Protein AF-A0A0Q8PVQ0-F1 (afdb_monomer_lite)

Radius of gyration: 21.65 Å; chains: 1; bounding box: 50×35×58 Å

Foldseek 3Di:
DQQFQVLLLLLVLQLVVDCPQDPPNPVSVVLSCCVNPVPDPDDAQQVSLVSVLVVLCVGPVRVVLRDPDQDRDPVSSVVSSVSSSVVSCVVPVQKDKQQDFRQAFAKKDWDVDPPDIDTDHGGDGHHDPPSHITMIGPPPNPPLQQLLNLVLVLLLVQVACVRCPCPPPPDQLLVLLVVSLVVSVVRDDVPSLLVNLVVLQVLLVDLPDPSVVSSCVSRVHPQSVDPRSSPSSSSSSNSSSVSSVVVPD

Secondary structure (DSSP, 8-state):
-PPPHHHHHHHHHHHHHHHHH-TTHHHHHHHHHHHHS-SSS---HHHHHHHHHHHHHTSTTTGGGS-S---SSHHHHHHHHHHHHHHHHHH-TTEEETTSBPSSSEEEEETTEEEEEEEE-TTPBPPPBTTB--EEEEE-------HHHHHHHHHHHHSSTTTSTTTTTSS-HHHHHHHHHHHHHTTPPTTHHHHHHHHHHHHHH-TT-HHHHHHHHHHT--TTTSHHHHHHHHHHHHHHHHHHHHTT-

pLDDT: mean 71.6, std 17.53, range [33.31, 97.94]

Structure (mmCIF, N/CA/C/O backbone):
data_AF-A0A0Q8PVQ0-F1
#
_entry.id   AF-A0A0Q8PVQ0-F1
#
loop_
_atom_site.group_PDB
_atom_site.id
_atom_site.type_symbol
_atom_site.label_atom_id
_atom_site.label_alt_id
_atom_site.label_comp_id
_atom_site.label_asym_id
_atom_site.label_entity_id
_atom_site.label_seq_id
_atom_site.pdbx_PDB_ins_code
_atom_site.Cartn_x
_atom_site.Cartn_y
_atom_site.Cartn_z
_atom_site.occupancy
_atom_site.B_iso_or_equiv
_atom_site.auth_seq_id
_atom_site.auth_comp_id
_atom_site.auth_asym_id
_atom_site.auth_atom_id
_atom_site.pdbx_PDB_model_num
ATOM 1 N N . MET A 1 1 ? 25.515 9.182 -21.365 1.00 42.12 1 MET A N 1
ATOM 2 C CA . MET A 1 1 ? 24.331 8.951 -22.215 1.00 42.12 1 MET A CA 1
ATOM 3 C C . MET A 1 1 ? 23.100 9.2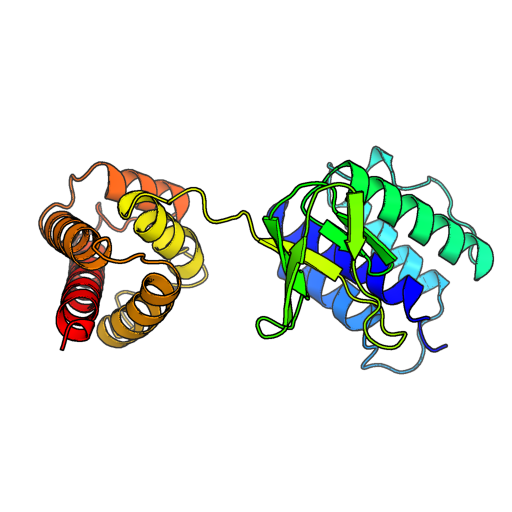62 -21.375 1.00 42.12 1 MET A C 1
ATOM 5 O O . MET A 1 1 ? 23.078 8.842 -20.225 1.00 42.12 1 MET A O 1
ATOM 9 N N . SER A 1 2 ? 22.142 10.049 -21.870 1.00 43.91 2 SER A N 1
ATOM 10 C CA . SER A 1 2 ? 20.848 10.206 -21.192 1.00 43.91 2 SER A CA 1
ATOM 11 C C . SER A 1 2 ? 19.996 8.982 -21.509 1.00 43.91 2 SER A C 1
ATOM 13 O O . SER A 1 2 ? 19.791 8.697 -22.688 1.00 43.91 2 SER A O 1
ATOM 15 N N . ILE A 1 3 ? 19.526 8.262 -20.488 1.00 48.69 3 ILE A N 1
ATOM 16 C CA . ILE A 1 3 ? 18.550 7.182 -20.673 1.00 48.69 3 ILE A CA 1
ATOM 17 C C . ILE A 1 3 ? 17.342 7.769 -21.409 1.00 48.69 3 ILE A C 1
ATOM 19 O O . ILE A 1 3 ? 16.848 8.834 -21.012 1.00 48.69 3 ILE A O 1
ATOM 23 N N . SER A 1 4 ? 16.923 7.128 -22.505 1.00 52.78 4 SER A N 1
ATOM 24 C CA . SER A 1 4 ? 15.756 7.588 -23.253 1.00 52.78 4 SER A CA 1
ATOM 25 C C . SER A 1 4 ? 14.518 7.475 -22.367 1.00 52.78 4 SER A C 1
ATOM 27 O O . SER A 1 4 ? 14.484 6.681 -21.428 1.00 52.78 4 SER A O 1
ATOM 29 N N . ASN A 1 5 ? 13.498 8.292 -22.614 1.00 52.06 5 ASN A N 1
ATOM 30 C CA . ASN A 1 5 ? 12.292 8.211 -21.800 1.00 52.06 5 ASN A CA 1
ATOM 31 C C . ASN A 1 5 ? 11.681 6.793 -21.835 1.00 52.06 5 ASN A C 1
ATOM 33 O O . ASN A 1 5 ? 11.522 6.244 -20.754 1.00 52.06 5 ASN A O 1
ATOM 37 N N . PRO A 1 6 ? 11.502 6.113 -22.982 1.00 49.38 6 PRO A N 1
ATOM 38 C CA . PRO A 1 6 ? 11.039 4.718 -23.018 1.00 49.38 6 PRO A CA 1
ATOM 39 C C . PRO A 1 6 ? 11.809 3.759 -22.090 1.00 49.38 6 PRO A C 1
ATOM 41 O O . PRO A 1 6 ? 11.193 3.053 -21.290 1.00 49.38 6 PRO A O 1
ATOM 44 N N . ASP A 1 7 ? 13.144 3.827 -22.094 1.00 52.25 7 ASP A N 1
ATOM 45 C CA . ASP A 1 7 ? 14.001 2.990 -21.243 1.00 52.25 7 ASP A CA 1
ATOM 46 C C . ASP A 1 7 ? 13.772 3.265 -19.741 1.00 52.25 7 ASP A C 1
ATOM 48 O O . ASP A 1 7 ? 13.800 2.348 -18.922 1.00 52.25 7 ASP A O 1
ATOM 52 N N . LYS A 1 8 ? 13.481 4.514 -19.343 1.00 56.84 8 LYS A N 1
ATOM 53 C CA . LYS A 1 8 ? 13.157 4.850 -17.941 1.00 56.84 8 LYS A CA 1
ATOM 54 C C . LYS A 1 8 ? 11.854 4.210 -17.469 1.00 56.84 8 LYS A C 1
ATOM 56 O O . LYS A 1 8 ? 11.773 3.815 -16.309 1.00 56.84 8 LYS A O 1
ATOM 61 N N . ALA A 1 9 ? 10.848 4.100 -18.337 1.00 52.69 9 ALA A N 1
ATOM 62 C CA . ALA A 1 9 ? 9.583 3.454 -17.986 1.00 52.69 9 ALA A CA 1
ATOM 63 C C . ALA A 1 9 ? 9.801 1.967 -17.689 1.00 52.69 9 ALA A C 1
ATOM 65 O O . ALA A 1 9 ? 9.349 1.481 -16.658 1.00 52.69 9 ALA A O 1
ATOM 66 N N . VAL A 1 10 ? 10.563 1.263 -18.529 1.00 55.88 10 VAL A N 1
ATOM 67 C CA . VAL A 1 10 ? 10.909 -0.150 -18.294 1.00 55.88 10 VAL A CA 1
ATOM 68 C C . VAL A 1 10 ? 11.524 -0.352 -16.903 1.00 55.88 10 VAL A C 1
ATOM 70 O O . VAL A 1 10 ? 11.113 -1.227 -16.139 1.00 55.88 10 VAL A O 1
ATOM 73 N N . LEU A 1 11 ? 12.483 0.502 -16.545 1.00 56.97 11 LEU A N 1
ATOM 74 C CA . LEU A 1 11 ? 13.197 0.445 -15.269 1.00 56.97 11 LEU A CA 1
ATOM 75 C C . LEU A 1 11 ? 12.302 0.789 -14.063 1.00 56.97 11 LEU A C 1
ATOM 77 O O . LEU A 1 11 ? 12.439 0.195 -12.989 1.00 56.97 11 LEU A O 1
ATOM 81 N N . LEU A 1 12 ? 11.343 1.702 -14.235 1.00 58.72 12 LEU A N 1
ATOM 82 C CA . LEU A 1 12 ? 10.327 2.000 -13.221 1.00 58.72 12 LEU A CA 1
ATOM 83 C C . LEU A 1 12 ? 9.383 0.808 -12.992 1.00 58.72 12 LEU A C 1
ATOM 85 O O . LEU A 1 12 ? 9.111 0.473 -11.838 1.00 58.72 12 LEU A O 1
ATOM 89 N N . SER A 1 13 ? 8.941 0.125 -14.053 1.00 55.75 13 SER A N 1
ATOM 90 C CA . SER A 1 13 ? 8.096 -1.078 -13.946 1.00 55.75 13 SER A CA 1
ATOM 91 C C . SER A 1 13 ? 8.788 -2.204 -13.172 1.00 55.75 13 SER A C 1
ATOM 93 O O . SER A 1 13 ? 8.176 -2.846 -12.319 1.00 55.75 13 SER A O 1
ATOM 95 N N . LEU A 1 14 ? 10.089 -2.400 -13.407 1.00 55.81 14 LEU A N 1
ATOM 96 C CA . LEU A 1 14 ? 10.914 -3.361 -12.669 1.00 55.81 14 LEU A CA 1
ATOM 97 C C . LEU A 1 14 ? 11.046 -3.014 -11.181 1.00 55.81 14 LEU A C 1
ATOM 99 O O . LEU A 1 14 ? 10.956 -3.890 -10.319 1.00 55.81 14 LEU A O 1
ATOM 103 N N . THR A 1 15 ? 11.228 -1.726 -10.874 1.00 53.91 15 THR A N 1
ATOM 104 C CA . THR A 1 15 ? 11.270 -1.233 -9.490 1.00 53.91 15 THR A CA 1
ATOM 105 C C . THR A 1 15 ? 9.982 -1.560 -8.757 1.00 53.91 15 THR A C 1
ATOM 107 O O . THR A 1 15 ? 10.019 -1.972 -7.599 1.00 53.91 15 THR A O 1
ATOM 110 N N . TYR A 1 16 ? 8.850 -1.375 -9.433 1.00 53.78 16 TYR A N 1
ATOM 111 C CA . TYR A 1 16 ? 7.543 -1.654 -8.874 1.00 53.78 16 TYR A CA 1
ATOM 112 C C . TYR A 1 16 ? 7.368 -3.149 -8.591 1.00 53.78 16 TYR A C 1
ATOM 114 O O . TYR A 1 16 ? 7.071 -3.517 -7.458 1.00 53.78 16 TYR A O 1
ATOM 122 N N . ALA A 1 17 ? 7.602 -4.027 -9.572 1.00 50.84 17 ALA A N 1
ATOM 123 C CA . ALA A 1 17 ? 7.439 -5.470 -9.383 1.00 50.84 17 ALA A CA 1
ATOM 124 C C . ALA A 1 17 ? 8.279 -5.999 -8.202 1.00 50.84 17 ALA A C 1
ATOM 126 O O . ALA A 1 17 ? 7.785 -6.758 -7.368 1.00 50.84 17 ALA A O 1
ATOM 127 N N . ALA A 1 18 ? 9.509 -5.498 -8.050 1.00 47.28 18 ALA A N 1
ATOM 128 C CA . ALA A 1 18 ? 10.386 -5.848 -6.937 1.00 47.28 18 ALA A CA 1
ATOM 129 C C . ALA A 1 18 ? 9.915 -5.341 -5.557 1.00 47.28 18 ALA A C 1
ATOM 131 O O . ALA A 1 18 ? 10.284 -5.929 -4.540 1.00 47.28 18 ALA A O 1
ATOM 132 N N . GLN A 1 19 ? 9.109 -4.271 -5.485 1.00 47.34 19 GLN A N 1
ATOM 133 C CA . GLN A 1 19 ? 8.563 -3.761 -4.216 1.00 47.34 19 GLN A CA 1
ATOM 134 C C . GLN A 1 19 ? 7.511 -4.688 -3.598 1.00 47.34 19 GLN A C 1
ATOM 136 O O . GLN A 1 19 ? 7.322 -4.639 -2.383 1.00 47.34 19 GLN A O 1
ATOM 141 N N . PHE A 1 20 ? 6.847 -5.508 -4.414 1.00 45.56 20 PHE A N 1
ATOM 142 C CA . PHE A 1 20 ? 5.757 -6.387 -3.985 1.00 45.56 20 PHE A CA 1
ATOM 143 C C . PHE A 1 20 ? 6.175 -7.855 -3.884 1.00 45.56 20 PHE A C 1
ATOM 145 O O . PHE A 1 20 ? 5.430 -8.646 -3.313 1.00 45.56 20 PHE A O 1
ATOM 152 N N . SER A 1 21 ? 7.361 -8.221 -4.390 1.00 42.81 21 SER A N 1
ATOM 153 C CA . SER A 1 21 ? 7.802 -9.617 -4.450 1.00 42.81 21 SER A CA 1
ATOM 154 C C . SER A 1 21 ? 8.987 -9.997 -3.547 1.00 42.81 21 SER A C 1
ATOM 156 O O . SER A 1 21 ? 9.227 -11.191 -3.433 1.00 42.81 21 SER A O 1
ATOM 158 N N . HIS A 1 22 ? 9.746 -9.085 -2.901 1.00 38.19 22 HIS A N 1
ATOM 159 C CA . HIS A 1 22 ? 10.927 -9.512 -2.106 1.00 38.19 22 HIS A CA 1
ATOM 160 C C . HIS A 1 22 ? 11.409 -8.555 -0.972 1.00 38.19 22 HIS A C 1
ATOM 162 O O . HIS A 1 22 ? 11.220 -7.339 -1.059 1.00 38.19 22 HIS A O 1
ATOM 168 N N . PRO A 1 23 ? 12.148 -9.052 0.057 1.00 33.31 23 PRO A N 1
ATOM 169 C CA . PRO A 1 23 ? 12.701 -8.271 1.183 1.00 33.31 23 PRO A CA 1
ATOM 170 C C . PRO A 1 23 ? 13.813 -7.266 0.821 1.00 33.31 23 PRO A C 1
ATOM 172 O O . PRO A 1 23 ? 14.240 -6.480 1.665 1.00 33.31 23 PRO A O 1
ATOM 175 N N . MET A 1 24 ? 14.299 -7.249 -0.427 1.00 38.66 24 MET A N 1
ATOM 176 C CA . MET A 1 24 ? 15.356 -6.336 -0.902 1.00 38.66 24 MET A CA 1
ATOM 177 C C . MET A 1 24 ? 14.815 -5.045 -1.549 1.00 38.66 24 MET A C 1
ATOM 179 O O . MET A 1 24 ? 15.472 -4.430 -2.394 1.00 38.66 24 MET A O 1
ATOM 183 N N . LYS A 1 25 ? 13.643 -4.589 -1.083 1.00 45.19 25 LYS A N 1
ATOM 184 C CA . LYS A 1 25 ? 12.905 -3.377 -1.496 1.00 45.19 25 LYS A CA 1
ATOM 185 C C . LYS A 1 25 ? 13.777 -2.130 -1.702 1.00 45.19 25 LYS A C 1
ATOM 187 O O . LYS A 1 25 ? 13.515 -1.330 -2.592 1.00 45.19 25 LYS A O 1
ATOM 192 N N . ASN A 1 26 ? 14.834 -1.970 -0.905 1.00 38.97 26 ASN A N 1
ATOM 193 C CA . ASN A 1 26 ? 15.696 -0.786 -0.934 1.00 38.97 26 ASN A CA 1
ATOM 194 C C . ASN A 1 26 ? 16.914 -0.922 -1.864 1.00 38.97 26 ASN A C 1
ATOM 196 O O . ASN A 1 26 ? 17.391 0.088 -2.371 1.00 38.97 26 ASN A O 1
ATOM 200 N N . GLY A 1 27 ? 17.424 -2.136 -2.099 1.00 34.56 27 GLY A N 1
ATOM 201 C CA . GLY A 1 27 ? 18.589 -2.366 -2.964 1.00 34.56 27 GLY A CA 1
ATOM 202 C C . GLY A 1 27 ? 18.223 -2.263 -4.442 1.00 34.56 27 GLY A C 1
ATOM 203 O O . GLY A 1 27 ? 18.863 -1.531 -5.193 1.00 34.56 27 GLY A O 1
ATOM 204 N N . VAL A 1 28 ? 17.119 -2.914 -4.814 1.00 41.91 28 VAL A N 1
ATOM 205 C CA . VAL A 1 28 ? 16.569 -2.901 -6.173 1.00 41.91 28 VAL A CA 1
ATOM 206 C C . VAL A 1 28 ? 16.117 -1.489 -6.562 1.00 41.91 28 VAL A C 1
ATOM 208 O O . VAL A 1 28 ? 16.536 -0.959 -7.588 1.00 41.91 28 VAL A O 1
ATOM 211 N N . ARG A 1 29 ? 15.364 -0.821 -5.677 1.00 43.62 29 ARG A N 1
ATOM 212 C CA . ARG A 1 29 ? 14.957 0.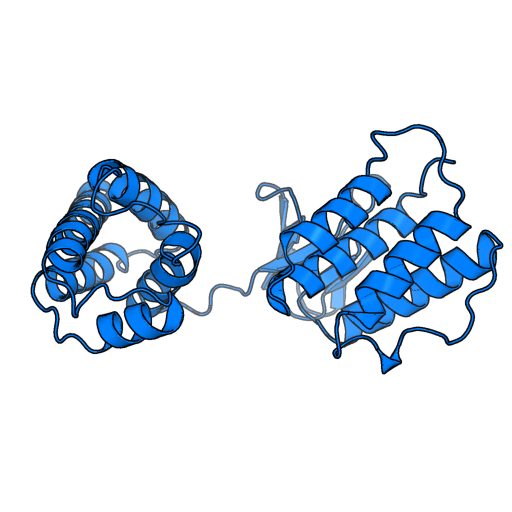580 -5.848 1.00 43.62 29 ARG A CA 1
ATOM 213 C C . ARG A 1 29 ? 16.146 1.526 -5.993 1.00 43.62 29 ARG A C 1
ATOM 215 O O . ARG A 1 29 ? 16.125 2.380 -6.861 1.00 43.62 29 ARG A O 1
ATOM 222 N N . ARG A 1 30 ? 17.211 1.366 -5.202 1.00 40.28 30 ARG A N 1
ATOM 223 C CA . ARG A 1 30 ? 18.390 2.244 -5.275 1.00 40.28 30 ARG A CA 1
ATOM 224 C C . ARG A 1 30 ? 19.143 2.110 -6.597 1.00 40.28 30 ARG A C 1
ATOM 226 O O . ARG A 1 30 ? 19.636 3.114 -7.101 1.00 40.28 30 ARG A O 1
ATOM 233 N N . VAL A 1 31 ? 19.238 0.905 -7.152 1.00 44.31 31 VAL A N 1
ATOM 234 C CA . VAL A 1 31 ? 19.872 0.672 -8.458 1.00 44.31 31 VAL A CA 1
ATOM 235 C C . VAL A 1 31 ? 19.006 1.243 -9.577 1.00 44.31 31 VAL A C 1
ATOM 237 O O . VAL A 1 31 ? 19.514 2.013 -10.385 1.00 44.31 31 VAL A O 1
ATOM 240 N N . PHE A 1 32 ? 17.696 0.979 -9.576 1.00 52.25 32 PHE A N 1
ATOM 241 C CA . PHE A 1 32 ? 16.785 1.555 -10.568 1.00 52.25 32 PHE A CA 1
ATOM 242 C C . PHE A 1 32 ? 16.660 3.079 -10.470 1.00 52.25 32 PHE A C 1
ATOM 244 O O . PHE A 1 32 ? 16.740 3.746 -11.495 1.00 52.25 32 PHE A O 1
ATOM 251 N N . ASP A 1 33 ? 16.586 3.659 -9.271 1.00 48.62 33 ASP A N 1
ATOM 252 C CA . ASP A 1 33 ? 16.600 5.115 -9.070 1.00 48.62 33 ASP A CA 1
ATOM 253 C C . ASP A 1 33 ? 17.921 5.731 -9.575 1.00 48.62 33 ASP A C 1
ATOM 255 O O . ASP A 1 33 ? 17.919 6.815 -10.160 1.00 48.62 33 ASP A O 1
ATOM 259 N N . THR A 1 34 ? 19.053 5.031 -9.399 1.00 44.31 34 THR A N 1
ATOM 260 C CA . THR A 1 34 ? 20.368 5.450 -9.926 1.00 44.31 34 THR A CA 1
ATOM 261 C C . THR A 1 34 ? 20.451 5.300 -11.448 1.00 44.31 34 THR A C 1
ATOM 263 O O . THR A 1 34 ? 21.149 6.078 -12.091 1.00 44.31 34 THR A O 1
ATOM 266 N N . LEU A 1 35 ? 19.718 4.358 -12.043 1.00 47.62 35 LEU A N 1
ATOM 267 C CA . LEU A 1 35 ? 19.581 4.238 -13.492 1.00 47.62 35 LEU A CA 1
ATOM 268 C C . LEU A 1 35 ? 18.705 5.370 -14.053 1.00 47.62 35 LEU A C 1
ATOM 270 O O . LEU A 1 35 ? 19.124 6.097 -14.946 1.00 47.62 35 LEU A O 1
ATOM 274 N N . ILE A 1 36 ? 17.514 5.579 -13.492 1.00 49.56 36 ILE A N 1
ATOM 275 C CA . ILE A 1 36 ? 16.529 6.575 -13.946 1.00 49.56 36 ILE A CA 1
ATOM 276 C C . ILE A 1 36 ? 17.056 8.007 -13.765 1.00 49.56 36 ILE A C 1
ATOM 278 O O . ILE A 1 36 ? 16.816 8.874 -14.612 1.00 49.56 36 ILE A O 1
ATOM 282 N N . SER A 1 37 ? 17.788 8.246 -12.672 1.00 46.09 37 SER A N 1
ATOM 283 C CA . SER A 1 37 ? 18.387 9.529 -12.300 1.00 46.09 37 SER A CA 1
ATOM 284 C C . SER A 1 37 ? 19.838 9.337 -11.829 1.00 46.09 37 SER A C 1
ATOM 286 O O . SER A 1 37 ? 20.106 9.350 -10.621 1.00 46.09 37 SER A O 1
ATOM 288 N N . PRO A 1 38 ? 20.808 9.177 -12.751 1.00 43.62 38 PRO A N 1
ATOM 289 C CA . PRO A 1 38 ? 22.201 8.959 -12.382 1.00 43.62 38 PRO A CA 1
ATOM 290 C C . PRO A 1 38 ? 22.757 10.192 -11.672 1.00 43.62 38 PRO A C 1
ATOM 292 O O . PRO A 1 38 ? 23.049 11.216 -12.283 1.00 43.62 38 PRO A O 1
ATOM 295 N N . LYS A 1 39 ? 22.919 10.092 -10.347 1.00 37.03 39 LYS A N 1
ATOM 296 C CA . LYS A 1 39 ? 23.601 11.113 -9.530 1.00 37.03 39 LYS A CA 1
ATOM 297 C C . LYS A 1 39 ? 25.115 11.129 -9.761 1.00 37.03 39 LYS A C 1
ATOM 299 O O . LYS A 1 39 ? 25.777 12.085 -9.370 1.00 37.03 39 LYS A O 1
ATOM 304 N N . LEU A 1 40 ? 25.658 10.074 -10.373 1.00 36.62 40 LEU A N 1
ATOM 305 C CA . LEU A 1 40 ? 27.072 9.929 -10.700 1.00 36.62 40 LEU A CA 1
ATOM 306 C C . LEU A 1 40 ? 27.264 10.016 -12.219 1.00 36.62 40 LEU A C 1
ATOM 308 O O . LEU A 1 40 ? 26.562 9.328 -12.964 1.00 36.62 40 LEU A O 1
ATOM 312 N N . PRO A 1 41 ? 28.207 10.834 -12.705 1.00 39.00 41 PRO A N 1
ATOM 313 C CA . PRO A 1 41 ? 28.478 10.919 -14.125 1.00 39.00 41 PRO A CA 1
ATOM 314 C C . PRO A 1 41 ? 29.279 9.673 -14.559 1.00 39.00 41 PRO A C 1
ATOM 316 O O . PRO A 1 41 ? 30.295 9.346 -13.956 1.00 39.00 41 PRO A O 1
ATOM 319 N N . PHE A 1 42 ? 28.822 9.013 -15.631 1.00 46.50 42 PHE A N 1
ATOM 320 C CA . PHE A 1 42 ? 29.529 7.979 -16.415 1.00 46.50 42 PHE A CA 1
ATOM 321 C C . PHE A 1 42 ? 29.693 6.567 -15.805 1.00 46.50 42 PHE A C 1
ATOM 323 O O . PHE A 1 42 ? 30.792 6.162 -15.442 1.00 46.50 42 PHE A O 1
ATOM 3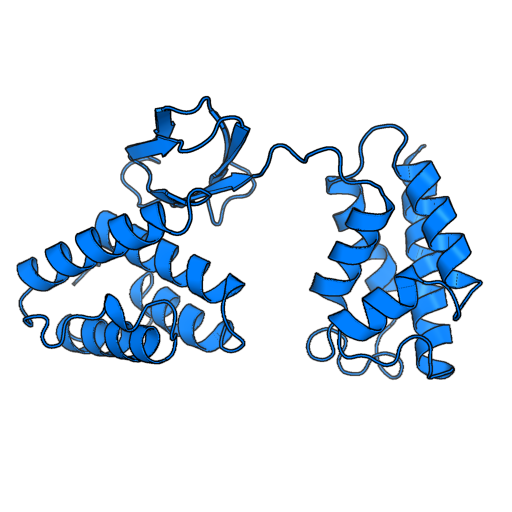30 N N . GLN A 1 43 ? 28.641 5.741 -15.858 1.00 50.88 43 GLN A N 1
ATOM 331 C CA . GLN A 1 43 ? 28.813 4.291 -16.072 1.00 50.88 43 GLN A CA 1
ATOM 332 C C . GLN A 1 43 ? 28.385 3.940 -17.506 1.00 50.88 43 GLN A C 1
ATOM 334 O O . GLN A 1 43 ? 27.546 4.636 -18.090 1.00 50.88 43 GLN A O 1
ATOM 339 N N . SER A 1 44 ? 29.014 2.930 -18.113 1.00 53.81 44 SER A N 1
ATOM 340 C CA . SER A 1 44 ? 28.675 2.489 -19.471 1.00 53.81 44 SER A CA 1
ATOM 341 C C . SER A 1 44 ? 27.347 1.708 -19.467 1.00 53.81 44 SER A C 1
ATOM 343 O O . SER A 1 44 ? 27.021 1.083 -18.456 1.00 53.81 44 SER A O 1
ATOM 345 N N . PRO A 1 45 ? 26.575 1.707 -20.573 1.00 51.44 45 PRO A N 1
ATOM 346 C CA . PRO A 1 45 ? 25.332 0.931 -20.695 1.00 51.44 45 PRO A CA 1
ATOM 347 C C . PRO A 1 45 ? 25.479 -0.550 -20.304 1.00 51.44 45 PRO A C 1
ATOM 349 O O . PRO A 1 45 ? 24.597 -1.105 -19.656 1.00 51.44 45 PRO A O 1
ATOM 352 N N . ALA A 1 46 ? 26.635 -1.151 -20.601 1.00 58.38 46 ALA A N 1
ATOM 353 C CA . ALA A 1 46 ? 27.004 -2.503 -20.184 1.00 58.38 46 ALA A CA 1
ATOM 354 C C . ALA A 1 46 ? 26.988 -2.689 -18.655 1.00 58.38 46 ALA A C 1
ATOM 356 O O . ALA A 1 46 ? 26.354 -3.606 -18.148 1.00 58.38 46 ALA A O 1
ATOM 357 N N . THR A 1 47 ? 27.611 -1.776 -17.903 1.00 61.19 47 THR A N 1
ATOM 358 C CA . THR A 1 47 ? 27.655 -1.844 -16.431 1.00 61.19 47 THR A CA 1
ATOM 359 C C . THR A 1 47 ? 26.265 -1.726 -15.801 1.00 61.19 47 THR A C 1
ATOM 361 O O . THR A 1 47 ? 26.005 -2.289 -14.739 1.00 61.19 47 THR A O 1
ATOM 364 N N . TYR A 1 48 ? 25.364 -0.999 -16.454 1.00 58.16 48 TYR A N 1
ATOM 365 C CA . TYR A 1 48 ? 23.979 -0.851 -16.023 1.00 58.16 48 TYR A CA 1
ATOM 366 C C . TYR A 1 48 ? 23.138 -2.096 -16.312 1.00 58.16 48 TYR A C 1
ATOM 368 O O . TYR A 1 48 ? 22.403 -2.556 -15.439 1.00 58.16 48 TYR A O 1
ATOM 376 N N . LEU A 1 49 ? 23.288 -2.671 -17.505 1.00 62.75 49 LEU A N 1
ATOM 377 C CA . LEU A 1 49 ? 22.686 -3.947 -17.874 1.00 62.75 49 LEU A CA 1
ATOM 378 C C . LEU A 1 49 ? 23.122 -5.061 -16.910 1.00 62.75 49 LEU A C 1
ATOM 380 O O . LEU A 1 49 ? 22.269 -5.781 -16.400 1.00 62.75 49 LEU A O 1
ATOM 384 N N . ASP A 1 50 ? 24.411 -5.145 -16.578 1.00 67.00 50 ASP A N 1
ATOM 385 C CA . ASP A 1 50 ? 24.935 -6.131 -15.625 1.00 67.00 50 ASP A CA 1
ATOM 386 C C . ASP A 1 50 ? 24.267 -6.023 -14.247 1.00 67.00 50 ASP A C 1
ATOM 388 O O . ASP A 1 50 ? 23.939 -7.037 -13.629 1.00 67.00 50 ASP A O 1
ATOM 392 N N . GLN A 1 51 ? 24.014 -4.800 -13.769 1.00 62.66 51 GLN A N 1
ATOM 393 C CA . GLN A 1 51 ? 23.306 -4.573 -12.507 1.00 62.66 51 GLN A CA 1
ATOM 394 C C . GLN A 1 51 ? 21.834 -4.999 -12.590 1.00 62.66 51 GLN A C 1
ATOM 396 O O . GLN A 1 51 ? 21.336 -5.623 -11.655 1.00 62.66 51 GLN A O 1
ATOM 401 N N . ILE A 1 52 ? 21.145 -4.712 -13.699 1.00 63.38 52 ILE A N 1
ATOM 402 C CA . ILE A 1 52 ? 19.754 -5.141 -13.922 1.00 63.38 52 ILE A CA 1
ATOM 403 C C . ILE A 1 52 ? 19.676 -6.669 -13.967 1.00 63.38 52 ILE A C 1
ATOM 405 O O . ILE A 1 52 ? 18.887 -7.260 -13.234 1.00 63.38 52 ILE A O 1
ATOM 409 N N . LEU A 1 53 ? 20.529 -7.319 -14.763 1.00 67.19 53 LEU A N 1
ATOM 410 C CA . LEU A 1 53 ? 20.591 -8.779 -14.870 1.00 67.19 53 LEU A CA 1
ATOM 411 C C . LEU A 1 53 ? 20.936 -9.419 -13.519 1.00 67.19 53 LEU A C 1
ATOM 413 O O . LEU A 1 53 ? 20.354 -10.439 -13.160 1.00 67.19 53 LEU A O 1
ATOM 417 N N . HIS A 1 54 ? 21.846 -8.819 -12.745 1.00 65.88 54 HIS A N 1
ATOM 418 C CA . HIS A 1 54 ? 22.172 -9.293 -11.402 1.00 65.88 54 HIS A CA 1
ATOM 419 C C . HIS A 1 54 ? 20.966 -9.218 -10.459 1.00 65.88 54 HIS A C 1
ATOM 421 O O . HIS A 1 54 ? 20.679 -10.189 -9.769 1.00 65.88 54 HIS A O 1
ATOM 427 N N . LEU A 1 55 ? 20.226 -8.106 -10.451 1.00 59.78 55 LEU A N 1
ATOM 428 C CA . LEU A 1 55 ? 19.033 -7.958 -9.612 1.00 59.78 55 LEU A CA 1
ATOM 429 C C . LEU A 1 55 ? 17.890 -8.883 -10.030 1.00 59.78 55 LEU A C 1
ATOM 431 O O . LEU A 1 55 ? 17.185 -9.392 -9.165 1.00 59.78 55 LEU A O 1
ATOM 435 N N . LEU A 1 56 ? 17.717 -9.120 -11.331 1.00 63.28 56 LEU A N 1
ATOM 436 C CA . LEU A 1 56 ? 16.720 -10.063 -11.831 1.00 63.28 56 LEU A CA 1
ATOM 437 C C . LEU A 1 56 ? 17.059 -11.503 -11.437 1.00 63.28 56 LEU A C 1
ATOM 439 O O . LEU A 1 56 ? 16.165 -12.230 -11.029 1.00 63.28 56 LEU A O 1
ATOM 443 N N . LYS A 1 57 ? 18.341 -11.892 -11.462 1.00 64.94 57 LYS A N 1
ATOM 444 C CA . LYS A 1 57 ? 18.803 -13.202 -10.962 1.00 64.94 57 LYS A CA 1
ATOM 445 C C . LYS A 1 57 ? 18.607 -13.391 -9.457 1.00 64.94 57 LYS A C 1
ATOM 447 O O . LYS A 1 57 ? 18.590 -14.518 -8.991 1.00 64.94 57 LYS A O 1
ATOM 452 N N . LEU A 1 58 ? 18.502 -12.305 -8.689 1.00 57.88 58 LEU A N 1
ATOM 453 C CA . LEU A 1 58 ? 18.198 -12.361 -7.254 1.00 57.88 58 LEU A CA 1
ATOM 454 C C . LEU A 1 58 ? 16.695 -12.495 -6.968 1.00 57.88 58 LEU A C 1
ATOM 456 O O . LEU A 1 58 ? 16.307 -12.558 -5.802 1.00 57.88 58 LEU A O 1
ATOM 460 N N . ASN A 1 59 ? 15.854 -12.481 -8.002 1.00 57.56 59 ASN A N 1
ATOM 461 C CA . ASN A 1 59 ? 14.418 -12.648 -7.887 1.00 57.56 59 ASN A CA 1
ATOM 462 C C . ASN A 1 59 ? 13.988 -13.858 -8.719 1.00 57.56 59 ASN A C 1
ATOM 464 O O . ASN A 1 59 ? 13.871 -13.764 -9.940 1.00 57.56 59 ASN A O 1
ATOM 468 N N . ASP A 1 60 ? 13.690 -14.965 -8.041 1.00 58.47 60 ASP A N 1
ATOM 469 C CA . ASP A 1 60 ? 13.283 -16.241 -8.644 1.00 58.47 60 ASP A CA 1
ATOM 470 C C . ASP A 1 60 ? 12.118 -16.081 -9.644 1.00 58.47 60 ASP A C 1
ATOM 472 O O . ASP A 1 60 ? 12.002 -16.827 -10.611 1.00 58.47 60 ASP A O 1
ATOM 476 N N . SER A 1 61 ? 11.274 -15.053 -9.472 1.00 54.00 61 SER A N 1
ATOM 477 C CA . SER A 1 61 ? 10.156 -14.759 -10.384 1.00 54.00 61 SER A CA 1
ATOM 478 C C . SER A 1 61 ? 10.583 -14.227 -11.756 1.00 54.00 61 SER A C 1
ATOM 480 O O . SER A 1 61 ? 9.747 -14.156 -12.655 1.00 54.00 61 SER A O 1
ATOM 482 N N . PHE A 1 62 ? 11.841 -13.821 -11.932 1.00 57.97 62 PHE A N 1
ATOM 483 C CA . PHE A 1 62 ? 12.366 -13.265 -13.182 1.00 57.97 62 PHE A CA 1
ATOM 484 C C . PHE A 1 62 ? 13.559 -14.034 -13.747 1.00 57.97 62 PHE A C 1
ATOM 486 O O . PHE A 1 62 ? 13.981 -13.724 -14.859 1.00 57.97 62 PHE A O 1
ATOM 493 N N . GLU A 1 63 ? 14.072 -15.042 -13.039 1.00 62.31 63 GLU A N 1
ATOM 494 C CA . GLU A 1 63 ? 15.252 -15.814 -13.442 1.00 62.31 63 GLU A CA 1
ATOM 495 C C . GLU A 1 63 ? 15.103 -16.423 -14.849 1.00 62.31 63 GLU A C 1
ATOM 497 O O . GLU A 1 63 ? 16.026 -16.344 -15.657 1.00 62.31 63 GLU A O 1
ATOM 502 N N . GLU A 1 64 ? 13.910 -16.921 -15.188 1.00 62.81 64 GLU A N 1
ATOM 503 C CA . GLU A 1 64 ? 13.595 -17.517 -16.497 1.00 62.81 64 GLU A CA 1
ATOM 504 C C . GLU A 1 64 ? 13.586 -16.514 -17.665 1.00 62.81 64 GLU A C 1
ATOM 506 O O . GLU A 1 64 ? 13.653 -16.912 -18.827 1.00 62.81 64 GLU A O 1
ATOM 511 N N . ILE A 1 65 ? 13.483 -15.215 -17.371 1.00 61.59 65 ILE A N 1
ATOM 512 C CA . ILE A 1 65 ? 13.375 -14.140 -18.370 1.00 61.59 65 ILE A CA 1
ATOM 513 C C . ILE A 1 65 ? 14.742 -13.489 -18.615 1.00 61.59 65 ILE A C 1
ATOM 515 O O . ILE A 1 65 ? 14.935 -12.799 -19.614 1.00 61.59 65 ILE A O 1
ATOM 519 N N . VAL A 1 66 ? 15.709 -13.706 -17.717 1.00 61.75 66 VAL A N 1
ATOM 520 C CA . VAL A 1 66 ? 17.073 -13.186 -17.840 1.00 61.75 66 VAL A CA 1
ATOM 521 C C . VAL A 1 66 ? 17.796 -13.945 -18.957 1.00 61.75 66 VAL A C 1
ATOM 523 O O . VAL A 1 66 ? 18.106 -15.126 -18.789 1.00 61.75 66 VAL A O 1
ATOM 526 N N . PRO A 1 67 ? 18.132 -13.303 -20.089 1.00 62.41 67 PRO A N 1
ATOM 527 C CA . PRO A 1 67 ? 18.864 -13.964 -21.152 1.00 62.41 67 PRO A CA 1
ATOM 528 C C . PRO A 1 67 ? 20.243 -14.366 -20.633 1.00 62.41 67 PRO A C 1
ATOM 530 O O . PRO A 1 67 ? 20.894 -13.625 -19.892 1.00 62.41 67 PRO A O 1
ATOM 533 N N . THR A 1 68 ? 20.725 -15.530 -21.059 1.00 58.38 68 THR A N 1
ATOM 534 C CA . THR A 1 68 ? 22.074 -16.010 -20.726 1.00 58.38 68 THR A CA 1
ATOM 535 C C . THR A 1 68 ? 23.171 -15.102 -21.290 1.00 58.38 68 THR A C 1
ATOM 537 O O . THR A 1 68 ? 24.258 -15.039 -20.718 1.00 58.38 68 THR A O 1
ATOM 540 N N . THR A 1 69 ? 22.867 -14.350 -22.352 1.00 57.25 69 THR A N 1
ATOM 541 C CA . THR A 1 69 ? 23.701 -13.278 -22.909 1.00 57.25 69 THR A CA 1
ATOM 542 C C . THR A 1 69 ? 22.822 -12.169 -23.473 1.00 57.25 69 THR A C 1
ATOM 544 O O . THR A 1 69 ? 22.036 -12.417 -24.386 1.00 57.25 69 THR A O 1
ATOM 547 N N . VAL A 1 70 ? 22.997 -10.945 -22.979 1.00 60.25 70 VAL A N 1
ATOM 548 C CA . VAL A 1 70 ? 22.526 -9.726 -23.647 1.00 60.25 70 VAL A CA 1
ATOM 549 C C . VAL A 1 70 ? 23.759 -9.045 -24.221 1.00 60.25 70 VAL A C 1
ATOM 551 O O . VAL A 1 70 ? 24.774 -8.917 -23.536 1.00 60.25 70 VAL A O 1
ATOM 554 N N . GLY A 1 71 ? 23.719 -8.692 -25.501 1.00 60.97 71 GLY A N 1
ATOM 555 C CA . GLY A 1 71 ? 24.844 -8.006 -26.114 1.00 60.97 71 GLY A CA 1
ATOM 556 C C . GLY A 1 71 ? 24.989 -6.576 -25.578 1.00 60.97 71 GLY A C 1
ATOM 557 O O . GLY A 1 71 ? 24.070 -5.995 -25.003 1.00 60.97 71 GLY A O 1
ATOM 558 N N . HIS A 1 72 ? 26.199 -6.032 -25.676 1.00 63.44 72 HIS A N 1
ATOM 559 C CA . HIS A 1 72 ? 26.576 -4.796 -24.982 1.00 63.44 72 HIS A CA 1
ATOM 560 C C . HIS A 1 72 ? 26.338 -3.531 -25.816 1.00 63.44 72 HIS A C 1
ATOM 562 O O . HIS A 1 72 ? 26.799 -2.454 -25.429 1.00 63.44 72 HIS A O 1
ATOM 568 N N . ASN A 1 73 ? 25.687 -3.650 -26.978 1.00 65.69 73 ASN A N 1
ATOM 569 C CA . ASN A 1 73 ? 25.379 -2.501 -27.818 1.00 65.69 73 ASN A CA 1
ATOM 570 C C . ASN A 1 73 ? 23.999 -1.911 -27.483 1.00 65.69 73 ASN A C 1
ATOM 572 O O . ASN A 1 73 ? 23.112 -2.592 -26.972 1.00 65.69 73 ASN A O 1
ATOM 576 N N . ASP A 1 74 ? 23.823 -0.622 -27.768 1.00 54.75 74 ASP A N 1
ATOM 577 C CA . ASP A 1 74 ? 22.639 0.130 -27.340 1.00 54.75 74 ASP A CA 1
ATOM 578 C C . ASP A 1 74 ? 21.321 -0.427 -27.899 1.00 54.75 74 ASP A C 1
ATOM 580 O O . ASP A 1 74 ? 20.286 -0.314 -27.247 1.00 54.75 74 ASP A O 1
ATOM 584 N N . HIS A 1 75 ? 21.339 -1.007 -29.100 1.00 61.78 75 HIS A N 1
ATOM 585 C CA . HIS A 1 75 ? 20.137 -1.556 -29.723 1.00 61.78 75 HIS A CA 1
ATOM 586 C C . HIS A 1 75 ? 19.705 -2.854 -29.039 1.00 61.78 75 HIS A C 1
ATOM 588 O O . HIS A 1 75 ? 18.544 -2.984 -28.670 1.00 61.78 75 HIS A O 1
ATOM 594 N N . GLU A 1 76 ? 20.653 -3.757 -28.787 1.00 63.41 76 GLU A N 1
ATOM 595 C CA . GLU A 1 76 ? 20.413 -5.023 -28.087 1.00 63.41 76 GLU A CA 1
ATOM 596 C C . GLU A 1 76 ? 19.931 -4.795 -26.650 1.00 63.41 76 GLU A C 1
ATOM 598 O O . GLU A 1 76 ? 19.035 -5.492 -26.176 1.00 63.41 76 GLU A O 1
ATOM 603 N N . ILE A 1 77 ? 20.484 -3.786 -25.969 1.00 60.38 77 ILE A N 1
ATOM 604 C CA . ILE A 1 77 ? 20.047 -3.397 -24.623 1.00 60.38 77 ILE A CA 1
ATOM 605 C C . ILE A 1 77 ? 18.598 -2.893 -24.651 1.00 60.38 77 ILE A C 1
ATOM 607 O O . ILE A 1 77 ? 17.806 -3.281 -23.795 1.00 60.38 77 ILE A O 1
ATOM 611 N N . ARG A 1 78 ? 18.226 -2.056 -25.627 1.00 59.72 78 ARG A N 1
ATOM 612 C CA . ARG A 1 78 ? 16.855 -1.531 -25.757 1.00 59.72 78 ARG A CA 1
ATOM 613 C C . ARG A 1 78 ? 15.842 -2.617 -26.078 1.00 59.72 78 ARG A C 1
ATOM 615 O O . ARG A 1 78 ? 14.794 -2.671 -25.444 1.00 59.72 78 ARG A O 1
ATOM 622 N N . ASP A 1 79 ? 16.172 -3.500 -27.012 1.00 64.56 79 ASP A N 1
ATOM 623 C CA . ASP A 1 79 ? 15.294 -4.604 -27.394 1.00 64.56 79 ASP A CA 1
ATOM 624 C C . ASP A 1 79 ? 15.056 -5.539 -26.201 1.00 64.56 79 ASP A C 1
ATOM 626 O O . ASP A 1 79 ? 13.922 -5.932 -25.928 1.00 64.56 79 ASP A O 1
ATOM 630 N N . PHE A 1 80 ? 16.108 -5.828 -25.426 1.00 67.38 80 PHE A N 1
ATOM 631 C CA . PHE A 1 80 ? 15.983 -6.588 -24.186 1.00 67.38 80 PHE A CA 1
ATOM 632 C C . PHE A 1 80 ? 15.068 -5.894 -23.165 1.00 67.38 80 PHE A C 1
ATOM 634 O O . PHE A 1 80 ? 14.188 -6.536 -22.591 1.00 67.38 80 PHE A O 1
ATOM 641 N N . LEU A 1 81 ? 15.249 -4.589 -22.948 1.00 62.75 81 LEU A N 1
ATOM 642 C CA . LEU A 1 81 ? 14.424 -3.812 -22.021 1.00 62.75 81 LEU A CA 1
ATOM 643 C C . LEU A 1 81 ? 12.945 -3.791 -22.443 1.00 62.75 81 LEU A C 1
ATOM 645 O O . LEU A 1 81 ? 12.067 -3.941 -21.593 1.00 62.75 81 LEU A O 1
ATOM 649 N N . GLU A 1 82 ? 12.647 -3.674 -23.735 1.00 65.00 82 GLU A N 1
ATOM 650 C CA . GLU A 1 82 ? 11.270 -3.729 -24.240 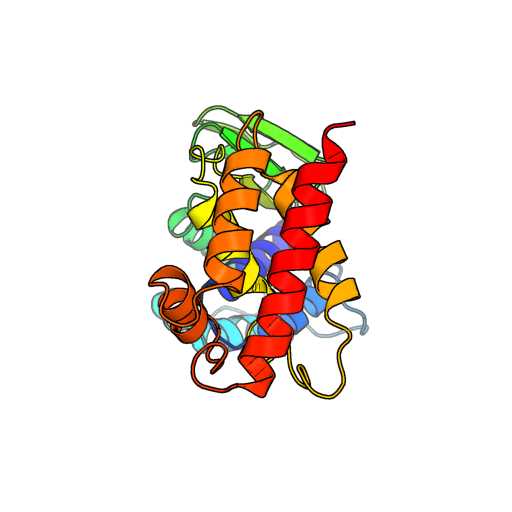1.00 65.00 82 GLU A CA 1
ATOM 651 C C . GLU A 1 82 ? 10.619 -5.102 -24.033 1.00 65.00 82 GLU A C 1
ATOM 653 O O . GLU A 1 82 ? 9.485 -5.178 -23.550 1.00 65.00 82 GLU A O 1
ATOM 658 N N . VAL A 1 83 ? 11.340 -6.192 -24.322 1.00 69.19 83 VAL A N 1
ATOM 659 C CA . VAL A 1 83 ? 10.861 -7.564 -24.069 1.00 69.19 83 VAL A CA 1
ATOM 660 C C . VAL A 1 83 ? 10.588 -7.774 -22.580 1.00 69.19 83 VAL A C 1
ATOM 662 O O . VAL A 1 83 ? 9.537 -8.289 -22.200 1.00 69.19 83 VAL A O 1
ATOM 665 N N . LEU A 1 84 ? 11.507 -7.321 -21.729 1.00 67.31 84 LEU A N 1
ATOM 666 C CA . LEU A 1 84 ? 11.378 -7.419 -20.283 1.00 67.31 84 LEU A CA 1
ATOM 667 C C . LEU A 1 84 ? 10.172 -6.625 -19.757 1.00 67.31 84 LEU A C 1
ATOM 669 O O . LEU A 1 84 ? 9.435 -7.124 -18.909 1.00 67.31 84 LEU A O 1
ATOM 673 N N . ALA A 1 85 ? 9.928 -5.415 -20.269 1.00 63.94 85 ALA A N 1
ATOM 674 C CA . ALA A 1 85 ? 8.749 -4.636 -19.899 1.00 63.94 85 ALA A CA 1
ATOM 675 C C . ALA A 1 85 ? 7.441 -5.308 -20.315 1.00 63.94 85 ALA A C 1
ATOM 677 O O . ALA A 1 85 ? 6.517 -5.363 -19.507 1.00 63.94 85 ALA A O 1
ATOM 678 N N . ALA A 1 86 ? 7.363 -5.831 -21.540 1.00 68.12 86 ALA A N 1
ATOM 679 C CA . ALA A 1 86 ? 6.178 -6.539 -22.013 1.00 68.12 86 ALA A CA 1
ATOM 680 C C . ALA A 1 86 ? 5.869 -7.769 -21.141 1.00 68.12 86 ALA A C 1
ATOM 682 O O . ALA A 1 86 ? 4.717 -8.009 -20.779 1.00 68.12 86 ALA A O 1
ATOM 683 N N . GLU A 1 87 ? 6.902 -8.511 -20.743 1.00 67.56 87 GLU A N 1
ATOM 684 C CA . GLU A 1 87 ? 6.762 -9.674 -19.868 1.00 67.56 87 GLU A CA 1
ATOM 685 C C . GLU A 1 87 ? 6.290 -9.280 -18.456 1.00 67.56 87 GLU A C 1
ATOM 687 O O . GLU A 1 87 ? 5.400 -9.918 -17.891 1.00 67.56 87 GLU A O 1
ATOM 692 N N . ILE A 1 88 ? 6.805 -8.179 -17.896 1.00 64.44 88 ILE A N 1
ATOM 693 C CA . ILE A 1 88 ? 6.319 -7.627 -16.620 1.00 64.44 88 ILE A CA 1
ATOM 694 C C . ILE A 1 88 ? 4.859 -7.194 -16.738 1.00 64.44 88 ILE A C 1
ATOM 696 O O . ILE A 1 88 ? 4.047 -7.542 -15.888 1.00 64.44 88 ILE A O 1
ATOM 700 N N . GLU A 1 89 ? 4.488 -6.461 -17.785 1.00 66.38 89 GLU A N 1
ATOM 701 C CA . GLU A 1 89 ? 3.103 -6.025 -17.999 1.00 66.38 89 GLU A CA 1
ATOM 702 C C . GLU A 1 89 ? 2.151 -7.218 -18.206 1.00 66.38 89 GLU A C 1
ATOM 704 O O . GLU A 1 89 ? 0.985 -7.169 -17.800 1.00 66.38 89 GLU A O 1
ATOM 709 N N . SER A 1 90 ? 2.637 -8.311 -18.795 1.00 71.44 90 SER A N 1
ATOM 710 C CA . SER A 1 90 ? 1.899 -9.571 -18.911 1.00 71.44 90 SER A CA 1
ATOM 711 C C . SER A 1 90 ? 1.657 -10.216 -17.540 1.00 71.44 90 SER A C 1
ATOM 713 O O . SER A 1 90 ? 0.520 -10.555 -17.207 1.00 71.44 90 SER A O 1
ATOM 715 N N . ARG A 1 91 ? 2.702 -10.322 -16.706 1.00 66.69 91 ARG A N 1
ATOM 716 C CA . ARG A 1 91 ? 2.632 -10.943 -15.369 1.00 66.69 91 ARG A CA 1
ATOM 717 C C . ARG A 1 91 ? 1.887 -10.096 -14.341 1.00 66.69 91 ARG A C 1
ATOM 719 O O . ARG A 1 91 ? 1.241 -10.641 -13.449 1.00 66.69 91 ARG A O 1
ATOM 726 N N . TYR A 1 92 ? 1.957 -8.777 -14.470 1.00 66.56 92 TYR A N 1
ATOM 727 C CA . TYR A 1 92 ? 1.359 -7.828 -13.542 1.00 66.56 92 TYR A CA 1
ATOM 728 C C . TYR A 1 92 ? 0.375 -6.915 -14.290 1.00 66.56 92 TYR A C 1
ATOM 730 O O . TYR A 1 92 ? 0.732 -5.814 -14.726 1.00 66.56 92 TYR A O 1
ATOM 738 N N . PRO A 1 93 ? -0.889 -7.350 -14.464 1.00 71.00 93 PRO A N 1
ATOM 739 C CA . PRO A 1 93 ? -1.870 -6.617 -15.259 1.00 71.00 93 PRO A CA 1
ATOM 740 C C . PRO A 1 93 ? -2.177 -5.229 -14.686 1.00 71.00 93 PRO A C 1
ATOM 742 O O . PRO A 1 93 ? -2.574 -4.337 -15.423 1.00 71.00 93 PRO A O 1
ATOM 745 N N . ASN A 1 94 ? -1.951 -5.010 -13.397 1.00 72.75 94 ASN A N 1
ATOM 746 C CA . ASN A 1 94 ? -2.131 -3.739 -12.704 1.00 72.75 94 ASN A CA 1
ATOM 747 C C . ASN A 1 94 ? -1.068 -2.669 -13.016 1.00 72.75 94 ASN A C 1
ATOM 749 O O . ASN A 1 94 ? -1.175 -1.570 -12.480 1.00 72.75 94 ASN A O 1
ATOM 753 N N . TYR A 1 95 ? -0.088 -2.930 -13.887 1.00 73.44 95 TYR A N 1
ATOM 754 C CA . TYR A 1 95 ? 0.895 -1.924 -14.316 1.00 73.44 95 TYR A CA 1
ATOM 755 C C . TYR A 1 95 ? 0.938 -1.802 -15.813 1.00 73.44 95 TYR A C 1
ATOM 757 O O . TYR A 1 95 ? 0.976 -2.802 -16.523 1.00 73.44 95 TYR A O 1
ATOM 765 N N . ARG A 1 96 ? 0.987 -0.576 -16.309 1.00 77.19 96 ARG A N 1
ATOM 766 C CA . ARG A 1 96 ? 1.113 -0.317 -17.737 1.00 77.19 96 ARG A CA 1
ATOM 767 C C . ARG A 1 96 ? 1.934 0.935 -17.967 1.00 77.19 96 ARG A C 1
ATOM 769 O O . ARG A 1 96 ? 1.763 1.929 -17.265 1.00 77.19 96 ARG A O 1
ATOM 776 N N . ARG A 1 97 ? 2.814 0.910 -18.959 1.00 75.88 97 ARG A N 1
ATOM 777 C CA . ARG A 1 97 ? 3.494 2.119 -19.429 1.00 75.88 97 ARG A CA 1
ATOM 778 C C . ARG A 1 97 ? 2.513 3.054 -20.141 1.00 75.88 97 ARG A C 1
ATOM 780 O O . ARG A 1 97 ? 1.505 2.622 -20.700 1.00 75.88 97 ARG A O 1
ATOM 787 N N . SER A 1 98 ? 2.816 4.348 -20.132 1.00 74.56 98 SER A N 1
ATOM 788 C CA . SER A 1 98 ? 2.168 5.348 -20.985 1.00 74.56 98 SER A CA 1
ATOM 789 C C . SER A 1 98 ? 2.192 4.909 -22.452 1.00 74.56 98 SER A C 1
ATOM 791 O O . SER A 1 98 ? 3.212 4.411 -22.924 1.00 74.56 98 SER A O 1
ATOM 793 N N . GLY A 1 99 ? 1.078 5.075 -23.167 1.00 74.69 99 GLY A N 1
ATOM 794 C CA . GLY A 1 99 ? 0.902 4.558 -24.530 1.00 74.69 99 GLY A CA 1
ATOM 795 C C . GLY A 1 99 ? 0.477 3.085 -24.603 1.00 74.69 99 GLY A C 1
ATOM 796 O O . GLY A 1 99 ? 0.054 2.633 -25.665 1.00 74.69 99 GLY A O 1
ATOM 797 N N . GLY A 1 100 ? 0.530 2.343 -23.491 1.00 75.81 100 GLY A N 1
ATOM 798 C CA . GLY A 1 100 ? -0.073 1.017 -23.372 1.00 75.81 100 GLY A CA 1
ATOM 799 C C . GLY A 1 100 ? -1.593 1.079 -23.191 1.00 75.81 100 GLY A C 1
ATOM 800 O O . GLY A 1 100 ? -2.174 2.138 -22.951 1.00 75.81 100 GLY A O 1
ATOM 801 N N . THR A 1 101 ? -2.256 -0.073 -23.277 1.00 85.69 101 THR A N 1
ATOM 802 C CA . THR A 1 101 ? -3.704 -0.185 -23.041 1.00 85.69 101 THR A CA 1
ATOM 803 C C . THR A 1 101 ? -4.006 -0.661 -21.626 1.00 85.69 101 THR A C 1
ATOM 805 O O . THR A 1 101 ? -3.375 -1.611 -21.143 1.00 85.69 101 THR A O 1
ATOM 808 N N . ALA A 1 102 ? -5.021 -0.072 -20.996 1.00 84.69 102 ALA A N 1
ATOM 809 C CA . ALA A 1 102 ? -5.557 -0.525 -19.722 1.00 84.69 102 ALA A CA 1
ATOM 810 C C . ALA A 1 102 ? -5.981 -2.000 -19.814 1.00 84.69 102 ALA A C 1
ATOM 812 O O . ALA A 1 102 ? -6.793 -2.397 -20.650 1.00 84.69 102 ALA A O 1
ATOM 813 N N . SER A 1 103 ? -5.417 -2.836 -18.950 1.00 80.69 103 SER A N 1
ATOM 814 C CA . SER A 1 103 ? -5.715 -4.276 -18.889 1.00 80.69 103 SER A CA 1
ATOM 815 C C . SER A 1 103 ? -7.060 -4.585 -18.224 1.00 80.69 103 SER A C 1
ATOM 817 O O . SER A 1 103 ? -7.628 -5.662 -18.427 1.00 80.69 103 SER A O 1
ATOM 819 N N . THR A 1 104 ? -7.555 -3.636 -17.431 1.00 78.88 104 THR A N 1
ATOM 820 C CA . THR A 1 104 ? -8.742 -3.733 -16.591 1.00 78.88 104 THR A CA 1
ATOM 821 C C . THR A 1 104 ? -9.417 -2.365 -16.488 1.00 78.88 104 THR A C 1
ATOM 823 O O . THR A 1 104 ? -8.742 -1.330 -16.524 1.00 78.88 104 THR A O 1
ATOM 826 N N . SER A 1 105 ? -10.746 -2.373 -16.370 1.00 81.75 105 SER A N 1
ATOM 827 C CA . SER A 1 105 ? -11.547 -1.166 -16.171 1.00 81.75 105 SER A CA 1
ATOM 828 C C . SER A 1 105 ? -11.412 -0.665 -14.735 1.00 81.75 105 SER A C 1
ATOM 830 O O . SER A 1 105 ? -11.458 -1.452 -13.787 1.00 81.75 105 SER A O 1
ATOM 832 N N . GLY A 1 106 ? -11.270 0.641 -14.544 1.00 79.44 106 GLY A N 1
ATOM 833 C CA . GLY A 1 106 ? -11.267 1.278 -13.232 1.00 79.44 106 GLY A CA 1
ATOM 834 C C . GLY A 1 106 ? -10.295 2.444 -13.144 1.00 79.44 106 GLY A C 1
ATOM 835 O O . GLY A 1 106 ? -9.972 3.087 -14.141 1.00 79.44 106 GLY A O 1
ATOM 836 N N . LYS A 1 107 ? -9.863 2.754 -11.922 1.00 83.81 107 LYS A N 1
ATOM 837 C CA . LYS A 1 107 ? -9.023 3.918 -11.665 1.00 83.81 107 LYS A CA 1
ATOM 838 C C . LYS A 1 107 ? -7.562 3.575 -11.955 1.00 83.81 107 LYS A C 1
ATOM 840 O O . LYS A 1 107 ? -7.054 2.548 -11.535 1.00 83.81 107 LYS A O 1
ATOM 845 N N . TRP A 1 108 ? -6.862 4.448 -12.655 1.00 83.50 108 TRP A N 1
ATOM 846 C CA . TRP A 1 108 ? -5.432 4.349 -12.916 1.00 83.50 108 TRP A CA 1
ATOM 847 C C . TRP A 1 108 ? -4.760 5.612 -12.390 1.00 83.50 108 TRP A C 1
ATOM 849 O O . TRP A 1 108 ? -5.251 6.716 -12.612 1.00 83.50 108 TRP A O 1
ATOM 859 N N . SER A 1 109 ? -3.657 5.462 -11.665 1.00 80.94 109 SER A N 1
ATOM 860 C CA . SER A 1 109 ? -2.867 6.572 -11.134 1.00 80.94 109 SER A CA 1
ATOM 861 C C . SER A 1 109 ? -1.483 6.555 -11.742 1.00 80.94 109 SER A C 1
ATOM 863 O O . SER A 1 109 ? -0.871 5.498 -11.892 1.00 80.94 109 SER A O 1
ATOM 865 N N . GLN A 1 110 ? -0.958 7.736 -12.029 1.00 76.50 110 GLN A N 1
ATOM 866 C CA . GLN A 1 110 ? 0.445 7.890 -12.365 1.00 76.50 110 GLN A CA 1
ATOM 867 C C . GLN A 1 110 ? 1.323 7.484 -11.166 1.00 76.50 110 GLN A C 1
ATOM 869 O O . GLN A 1 110 ? 1.157 7.979 -10.050 1.00 76.50 110 GLN A O 1
ATOM 874 N N . TYR A 1 111 ? 2.271 6.579 -11.394 1.00 58.56 111 TYR A N 1
ATOM 875 C CA . TYR A 1 111 ? 3.310 6.214 -10.437 1.00 58.56 111 TYR A CA 1
ATOM 876 C C . TYR A 1 111 ? 4.170 7.453 -10.157 1.00 58.56 111 TYR A C 1
ATOM 878 O O . TYR A 1 111 ? 4.610 8.120 -11.092 1.00 58.56 111 TYR A O 1
ATOM 886 N N . ASP A 1 112 ? 4.366 7.771 -8.874 1.00 55.91 112 ASP A N 1
ATOM 887 C CA . ASP A 1 112 ? 5.055 8.975 -8.369 1.00 55.91 112 ASP A CA 1
ATOM 888 C C . ASP A 1 112 ? 4.258 10.301 -8.452 1.00 55.91 112 ASP A C 1
ATOM 890 O O . ASP A 1 112 ? 4.739 11.351 -8.030 1.00 55.91 112 ASP A O 1
ATOM 894 N N . SER A 1 113 ? 2.999 10.269 -8.915 1.00 52.34 113 SER A N 1
ATOM 895 C CA . SER A 1 113 ? 2.071 11.406 -8.824 1.00 52.34 113 SER A CA 1
ATOM 896 C C . SER A 1 113 ? 0.671 10.936 -8.436 1.00 52.34 113 SER A C 1
ATOM 898 O O . SER A 1 113 ? -0.139 10.557 -9.280 1.00 52.34 113 SER A O 1
ATOM 900 N N . LEU A 1 114 ? 0.353 11.026 -7.141 1.00 47.28 114 LEU A N 1
ATOM 901 C CA . LEU A 1 114 ? -0.999 10.759 -6.625 1.00 47.28 114 LEU A CA 1
ATOM 902 C C . LEU A 1 114 ? -2.046 11.768 -7.134 1.00 47.28 114 LEU A C 1
ATOM 904 O O . LEU A 1 114 ? -3.243 11.545 -6.983 1.00 47.28 114 LEU A O 1
ATOM 908 N N . ASN A 1 115 ? -1.605 12.869 -7.751 1.00 53.75 115 ASN A N 1
ATOM 909 C CA . ASN A 1 115 ? -2.480 13.940 -8.222 1.00 53.75 115 ASN A CA 1
ATOM 910 C C . ASN A 1 115 ? -3.048 13.682 -9.626 1.00 53.75 115 ASN A C 1
ATOM 912 O O . ASN A 1 115 ? -4.022 14.326 -10.007 1.00 53.75 115 ASN A O 1
ATOM 916 N N . ASN A 1 116 ? -2.475 12.741 -10.385 1.00 69.00 116 ASN A N 1
ATOM 917 C CA . ASN A 1 116 ? -2.929 12.412 -11.734 1.00 69.00 116 ASN A CA 1
ATOM 918 C C . ASN A 1 116 ? -3.576 11.031 -11.741 1.00 69.00 116 ASN A C 1
ATOM 920 O O . ASN A 1 116 ? -2.905 10.006 -11.883 1.00 69.00 116 ASN A O 1
ATOM 924 N N . THR A 1 117 ? -4.900 11.024 -11.593 1.00 76.31 117 THR A N 1
ATOM 925 C CA . THR A 1 117 ? -5.711 9.808 -11.667 1.00 76.31 117 THR A CA 1
ATOM 926 C C . THR A 1 117 ? -6.725 9.909 -12.793 1.00 76.31 117 THR A C 1
ATOM 928 O O . THR A 1 117 ? -7.253 10.985 -13.064 1.00 76.31 117 THR A O 1
ATOM 931 N N . LEU A 1 118 ? -6.985 8.784 -13.444 1.00 82.12 118 LEU A N 1
ATOM 932 C CA . LEU A 1 118 ? -7.926 8.649 -14.547 1.00 82.12 118 LEU A CA 1
ATOM 933 C C . LEU A 1 118 ? -8.826 7.453 -14.282 1.00 82.12 118 LEU A C 1
ATOM 935 O O . LEU A 1 118 ? -8.430 6.521 -13.587 1.00 82.12 118 LEU A O 1
ATOM 939 N N . ILE A 1 119 ? -10.028 7.473 -14.839 1.00 82.94 119 ILE A N 1
ATOM 940 C CA . ILE A 1 119 ? -10.893 6.297 -14.896 1.00 82.94 119 ILE A CA 1
ATOM 941 C C . ILE A 1 119 ? -10.889 5.856 -16.348 1.00 82.94 119 ILE A C 1
ATOM 943 O O . ILE A 1 119 ? -11.180 6.669 -17.222 1.00 82.94 119 ILE A O 1
ATOM 947 N N . LEU A 1 120 ? -10.498 4.608 -16.579 1.00 82.88 120 LEU A N 1
ATOM 948 C CA . LEU A 1 120 ? -10.363 4.034 -17.909 1.00 82.88 120 LEU A CA 1
ATOM 949 C C . LEU A 1 120 ? -11.088 2.699 -17.969 1.00 82.88 120 LEU A C 1
ATOM 951 O O . LEU A 1 120 ? -11.036 1.919 -17.019 1.00 82.88 120 LEU A O 1
ATOM 955 N N . GLU A 1 121 ? -11.723 2.422 -19.094 1.00 86.25 121 GLU A N 1
ATOM 956 C CA . GLU A 1 121 ? -12.236 1.107 -19.440 1.00 86.25 121 GLU A CA 1
ATOM 957 C C . GLU A 1 121 ? -11.114 0.205 -19.969 1.00 86.25 121 GLU A C 1
ATOM 959 O O . GLU A 1 121 ? -10.104 0.650 -20.522 1.00 86.25 121 GLU A O 1
ATOM 964 N N . LYS A 1 122 ? -11.286 -1.109 -19.814 1.00 87.62 122 LYS A N 1
ATOM 965 C CA . LYS A 1 122 ? -10.367 -2.095 -20.382 1.00 87.62 122 LYS A CA 1
ATOM 966 C C . LYS A 1 122 ? -10.223 -1.878 -21.893 1.00 87.62 122 LYS A C 1
ATOM 968 O O . LYS A 1 122 ? -11.206 -1.880 -22.628 1.00 87.62 122 LYS A O 1
ATOM 973 N N . GLY A 1 123 ? -8.979 -1.794 -22.354 1.00 86.44 123 GLY A N 1
ATOM 974 C CA . GLY A 1 123 ? -8.625 -1.553 -23.752 1.00 86.44 123 GLY A CA 1
ATOM 975 C C . GLY A 1 123 ? -8.418 -0.079 -24.103 1.00 86.44 123 GLY A C 1
ATOM 976 O O . GLY A 1 123 ? -7.885 0.198 -25.175 1.00 86.44 123 GLY A O 1
ATOM 977 N N . GLU A 1 124 ? -8.767 0.859 -23.217 1.00 89.62 124 GLU A N 1
ATOM 978 C CA . GLU A 1 124 ? -8.480 2.276 -23.441 1.00 89.62 124 GLU A CA 1
ATOM 979 C C . GLU A 1 124 ? -6.984 2.581 -23.319 1.00 89.62 124 GLU A C 1
ATOM 981 O O . GLU A 1 124 ? -6.246 1.943 -22.561 1.00 89.62 124 GLU A O 1
ATOM 986 N N . LEU A 1 125 ? -6.529 3.563 -24.100 1.00 87.12 125 LEU A N 1
ATOM 987 C CA . LEU A 1 125 ? -5.136 3.994 -24.120 1.00 87.12 125 LEU A CA 1
ATOM 988 C C . LEU A 1 125 ? -4.809 4.825 -22.882 1.00 87.12 125 LEU A C 1
ATOM 990 O O . LEU A 1 125 ? -5.484 5.805 -22.569 1.00 87.12 125 LEU A O 1
ATOM 994 N N . LEU A 1 126 ? -3.717 4.463 -22.220 1.00 81.25 126 LEU A N 1
ATOM 995 C CA . LEU A 1 126 ? -3.165 5.239 -21.123 1.00 81.25 126 LEU A CA 1
ATOM 996 C C . LEU A 1 126 ? -2.412 6.444 -21.688 1.00 81.25 126 LEU A C 1
ATOM 998 O O . LEU A 1 126 ? -1.542 6.265 -22.548 1.00 81.25 126 LEU A O 1
ATOM 1002 N N . PRO A 1 127 ? -2.716 7.669 -21.227 1.00 78.00 127 PRO A N 1
ATOM 1003 C CA . PRO A 1 127 ? -2.185 8.858 -21.861 1.00 78.00 127 PRO A CA 1
ATOM 1004 C C . PRO A 1 127 ? -0.673 8.972 -21.700 1.00 78.00 127 PRO A C 1
ATOM 1006 O O . PRO A 1 127 ? -0.074 8.560 -20.699 1.00 78.00 127 PRO A O 1
ATOM 1009 N N . ASP A 1 128 ? -0.077 9.571 -22.722 1.00 68.56 128 ASP A N 1
ATOM 1010 C CA . ASP A 1 128 ? 1.321 9.962 -22.742 1.00 68.56 128 ASP A CA 1
ATOM 1011 C C . ASP A 1 128 ? 1.477 11.300 -22.008 1.00 68.56 128 ASP A C 1
ATOM 1013 O O . ASP A 1 128 ? 0.887 12.316 -22.389 1.00 68.56 128 ASP A O 1
ATOM 1017 N N . ALA A 1 129 ? 2.243 11.312 -20.918 1.00 57.72 129 ALA A N 1
ATOM 1018 C CA . ALA A 1 129 ? 2.482 12.517 -20.134 1.00 57.72 129 ALA A CA 1
ATOM 1019 C C . ALA A 1 129 ? 3.639 13.322 -20.746 1.00 57.72 129 ALA A C 1
ATOM 1021 O O . ALA A 1 129 ? 4.738 13.405 -20.192 1.00 57.72 129 ALA A O 1
ATOM 1022 N N . GLY A 1 130 ? 3.383 13.924 -21.908 1.00 48.50 130 GLY A N 1
ATOM 1023 C CA . GLY A 1 130 ? 4.280 14.908 -22.518 1.00 48.50 130 GLY A CA 1
ATOM 1024 C C . GLY A 1 130 ? 5.655 14.356 -22.900 1.00 48.50 130 GLY A C 1
ATOM 1025 O O . GLY A 1 130 ? 6.655 15.054 -22.734 1.00 48.50 130 GLY A O 1
ATOM 1026 N N . GLY A 1 131 ? 5.723 13.108 -23.376 1.00 47.78 131 GLY A N 1
ATOM 1027 C CA . GLY A 1 131 ? 6.961 12.485 -23.840 1.00 47.78 131 GLY A CA 1
ATOM 1028 C C . GLY A 1 131 ? 7.861 11.965 -22.721 1.00 47.78 131 GLY A C 1
ATOM 1029 O O . GLY A 1 131 ? 8.961 11.498 -23.015 1.00 47.78 131 GLY A O 1
ATOM 1030 N N . ASN A 1 132 ? 7.426 12.026 -21.457 1.00 47.41 132 ASN A N 1
ATOM 1031 C CA . ASN A 1 132 ? 8.089 11.379 -20.329 1.00 47.41 132 ASN A CA 1
ATOM 1032 C C . ASN A 1 132 ? 7.520 9.978 -20.106 1.00 47.41 132 ASN A C 1
ATOM 1034 O O . ASN A 1 132 ? 6.313 9.766 -20.146 1.00 47.41 132 ASN A O 1
ATOM 1038 N N . ALA A 1 133 ? 8.404 9.032 -19.799 1.00 56.56 133 ALA A N 1
ATOM 1039 C CA . ALA A 1 133 ? 8.014 7.688 -19.412 1.00 56.56 133 ALA A CA 1
ATOM 1040 C C . ALA A 1 133 ? 7.233 7.704 -18.107 1.00 56.56 133 ALA A C 1
ATOM 1042 O O . ALA A 1 133 ? 7.789 8.006 -17.049 1.00 56.56 133 ALA A O 1
ATOM 1043 N N . VAL A 1 134 ? 5.959 7.344 -18.187 1.00 65.88 134 VAL A N 1
ATOM 1044 C CA . VAL A 1 134 ? 5.089 7.245 -17.026 1.00 65.88 134 VAL A CA 1
ATOM 1045 C C . VAL A 1 134 ? 4.616 5.815 -16.871 1.00 65.88 134 VAL A C 1
ATOM 1047 O O . VAL A 1 134 ? 4.220 5.169 -17.838 1.00 65.88 134 VAL A O 1
ATOM 1050 N N . ILE A 1 135 ? 4.651 5.325 -15.634 1.00 70.19 135 ILE A N 1
ATOM 1051 C CA . ILE A 1 135 ? 3.976 4.088 -15.262 1.00 70.19 135 ILE A CA 1
ATOM 1052 C C . ILE A 1 135 ? 2.615 4.446 -14.709 1.00 70.19 135 ILE A C 1
ATOM 1054 O O . ILE A 1 135 ? 2.497 5.277 -13.814 1.00 70.19 135 ILE A O 1
ATOM 1058 N N . TRP A 1 136 ? 1.596 3.805 -15.245 1.00 73.19 136 TRP A N 1
ATOM 1059 C CA . TRP A 1 136 ? 0.253 3.833 -14.722 1.00 73.19 136 TRP A CA 1
ATOM 1060 C C . TRP A 1 136 ? 0.032 2.589 -13.881 1.00 73.19 136 TRP A C 1
ATOM 1062 O O . TRP A 1 136 ? 0.264 1.460 -14.316 1.00 73.19 136 TRP A O 1
ATOM 1072 N N . VAL A 1 137 ? -0.415 2.822 -12.659 1.00 77.00 137 VAL A N 1
ATOM 1073 C CA . VAL A 1 137 ? -0.783 1.794 -11.701 1.00 77.00 137 VAL A CA 1
ATOM 1074 C C . VAL A 1 137 ? -2.294 1.736 -11.668 1.00 77.00 137 VAL A C 1
ATOM 1076 O O . VAL A 1 137 ? -2.942 2.749 -11.397 1.00 77.00 137 VAL A O 1
ATOM 1079 N N . TYR A 1 138 ? -2.857 0.565 -11.925 1.00 73.00 138 TYR A N 1
ATOM 1080 C CA . TYR A 1 138 ? -4.254 0.314 -11.649 1.00 73.00 138 TYR A CA 1
ATOM 1081 C C . TYR A 1 138 ? -4.468 0.462 -10.152 1.00 73.00 138 TYR A C 1
ATOM 1083 O O . TYR A 1 138 ? -3.982 -0.324 -9.336 1.00 73.00 138 TYR A O 1
ATOM 1091 N N . VAL A 1 139 ? -5.192 1.510 -9.805 1.00 71.50 139 VAL A N 1
ATOM 1092 C CA . VAL A 1 139 ? -5.797 1.660 -8.503 1.00 71.50 139 VAL A CA 1
ATOM 1093 C C . VAL A 1 139 ? -7.082 0.872 -8.615 1.00 71.50 139 VAL A C 1
ATOM 1095 O O . VAL A 1 139 ? -8.066 1.356 -9.174 1.00 71.50 139 VAL A O 1
ATOM 1098 N N . GLU A 1 140 ? -7.032 -0.371 -8.138 1.00 58.94 140 GLU A N 1
ATOM 1099 C CA . GLU A 1 140 ? -8.215 -1.203 -7.952 1.00 58.94 140 GLU A CA 1
ATOM 1100 C C . GLU A 1 140 ? -9.371 -0.290 -7.517 1.00 58.94 140 GLU A C 1
ATOM 1102 O O . GLU A 1 140 ? -9.183 0.466 -6.553 1.00 58.94 140 GLU A O 1
ATOM 1107 N N . PRO A 1 141 ? -10.495 -0.217 -8.268 1.00 47.47 141 PRO A N 1
ATOM 1108 C CA . PRO A 1 141 ? -11.647 0.547 -7.833 1.00 47.47 141 PRO A CA 1
ATOM 1109 C C . PRO A 1 141 ? -11.959 -0.073 -6.497 1.00 47.47 141 PRO A C 1
ATOM 1111 O O . PRO A 1 141 ? -12.343 -1.235 -6.512 1.00 47.47 141 PRO A O 1
ATOM 1114 N N . MET A 1 142 ? -11.638 0.630 -5.400 1.00 46.53 142 MET A N 1
ATOM 1115 C CA . MET A 1 142 ? -11.573 0.036 -4.070 1.00 46.53 142 MET A CA 1
ATOM 1116 C C . MET A 1 142 ? -12.813 -0.818 -3.917 1.00 46.53 142 MET A C 1
ATOM 1118 O O . MET A 1 142 ? -13.912 -0.279 -3.774 1.00 46.53 142 MET A O 1
ATOM 1122 N N . SER A 1 143 ? -12.660 -2.133 -4.077 1.00 46.22 143 SER A N 1
ATOM 1123 C CA . SER A 1 143 ? -13.754 -3.062 -3.885 1.00 46.22 143 SER A CA 1
ATOM 1124 C C . SER A 1 143 ? -14.083 -2.820 -2.438 1.00 46.22 143 SER A C 1
ATOM 1126 O O . SER A 1 143 ? -13.197 -3.110 -1.641 1.00 46.22 143 SER A O 1
ATOM 1128 N N . LYS A 1 144 ? -15.206 -2.132 -2.156 1.00 54.56 144 LYS A N 1
ATOM 1129 C CA . LYS A 1 144 ? -15.519 -1.514 -0.856 1.00 54.56 144 LYS A CA 1
ATOM 1130 C C . LYS A 1 144 ? -14.851 -2.316 0.249 1.00 54.56 144 LYS A C 1
ATOM 1132 O O . LYS A 1 144 ? -15.340 -3.393 0.584 1.00 54.56 144 LYS A O 1
ATOM 1137 N N . ARG A 1 145 ? -13.669 -1.868 0.682 1.00 64.44 145 ARG A N 1
ATOM 1138 C CA . ARG A 1 145 ? -12.884 -2.670 1.611 1.00 64.44 145 ARG A CA 1
ATOM 1139 C C . ARG A 1 145 ? -13.581 -2.498 2.926 1.00 64.44 145 ARG A C 1
ATOM 1141 O O . ARG A 1 145 ? -13.869 -1.368 3.321 1.00 64.44 145 ARG A O 1
ATOM 1148 N N . LEU A 1 146 ? -13.909 -3.615 3.556 1.00 84.69 146 LEU A N 1
ATOM 1149 C CA . LEU A 1 146 ? -14.555 -3.538 4.851 1.00 84.69 146 LEU A CA 1
ATOM 1150 C C . LEU A 1 146 ? -13.621 -2.751 5.784 1.00 84.69 146 LEU A C 1
ATOM 1152 O O . LEU A 1 146 ? -12.398 -2.901 5.679 1.00 84.69 146 LEU A O 1
ATOM 1156 N N . PRO A 1 147 ? -14.150 -1.918 6.693 1.00 88.88 147 PRO A N 1
ATOM 1157 C CA . PRO A 1 147 ? -13.334 -1.156 7.636 1.00 88.88 147 PRO A CA 1
ATOM 1158 C C . PRO A 1 147 ? -12.259 -2.000 8.339 1.00 88.88 147 PRO A C 1
ATOM 1160 O O . PRO A 1 147 ? -11.132 -1.548 8.533 1.00 88.88 147 PRO A O 1
ATOM 1163 N N . GLU A 1 148 ? -12.576 -3.263 8.628 1.00 91.31 148 GLU A N 1
ATOM 1164 C CA . GLU A 1 148 ? -11.655 -4.257 9.180 1.00 91.31 148 GLU A CA 1
ATOM 1165 C C . GLU A 1 148 ? -10.417 -4.510 8.296 1.00 91.31 148 GLU A C 1
ATOM 1167 O O . GLU A 1 148 ? -9.287 -4.534 8.787 1.00 91.31 148 GLU A O 1
ATOM 1172 N N . GLU A 1 149 ? -10.602 -4.633 6.980 1.00 86.00 149 GLU A N 1
ATOM 1173 C CA . GLU A 1 149 ? -9.513 -4.834 6.021 1.00 86.00 149 GLU A CA 1
ATOM 1174 C C . GLU A 1 149 ? -8.640 -3.586 5.891 1.00 86.00 149 GLU A C 1
ATOM 1176 O O . GLU A 1 149 ? -7.418 -3.690 5.765 1.00 86.00 149 GLU A O 1
ATOM 1181 N N . LEU A 1 150 ? -9.244 -2.395 5.925 1.00 87.38 150 LEU A N 1
ATOM 1182 C CA . LEU A 1 150 ? -8.508 -1.129 5.892 1.00 87.38 150 LEU A CA 1
ATOM 1183 C C . LEU A 1 150 ? -7.631 -0.972 7.138 1.00 87.38 150 LEU A C 1
ATOM 1185 O O . LEU A 1 150 ? -6.443 -0.673 7.013 1.00 87.38 150 LEU A O 1
ATOM 1189 N N . ILE A 1 151 ? -8.181 -1.267 8.319 1.00 93.00 151 ILE A N 1
ATOM 1190 C CA . ILE A 1 151 ? -7.435 -1.281 9.582 1.00 93.00 151 ILE A CA 1
ATOM 1191 C C . ILE A 1 151 ? -6.280 -2.284 9.498 1.00 93.00 151 ILE A C 1
ATOM 1193 O O . ILE A 1 151 ? -5.132 -1.924 9.750 1.00 93.00 151 ILE A O 1
ATOM 1197 N N . LYS A 1 152 ? -6.543 -3.528 9.085 1.00 89.81 152 LYS A N 1
ATOM 1198 C CA . LYS A 1 152 ? -5.500 -4.554 8.951 1.00 89.81 152 LYS A CA 1
ATOM 1199 C C . LYS A 1 152 ? -4.363 -4.108 8.031 1.00 89.81 152 LYS A C 1
ATOM 1201 O O . LYS A 1 152 ? -3.198 -4.216 8.410 1.00 89.81 152 LYS A O 1
ATOM 1206 N N . ASN A 1 153 ? -4.695 -3.580 6.853 1.00 82.38 153 ASN A N 1
ATOM 1207 C CA . ASN A 1 153 ? -3.715 -3.106 5.875 1.00 82.38 153 ASN A CA 1
ATOM 1208 C C . ASN A 1 153 ? -2.863 -1.953 6.426 1.00 82.38 153 ASN A C 1
ATOM 1210 O O . ASN A 1 153 ? -1.656 -1.911 6.190 1.00 82.38 153 ASN A O 1
ATOM 1214 N N . GLU A 1 154 ? -3.461 -1.030 7.177 1.00 87.00 154 GLU A N 1
ATOM 1215 C CA . GLU A 1 154 ? -2.734 0.065 7.824 1.00 87.00 154 GLU A CA 1
ATOM 1216 C C . GLU A 1 154 ? -1.667 -0.472 8.790 1.00 87.00 154 GLU A C 1
ATOM 1218 O O . GLU A 1 154 ? -0.492 -0.103 8.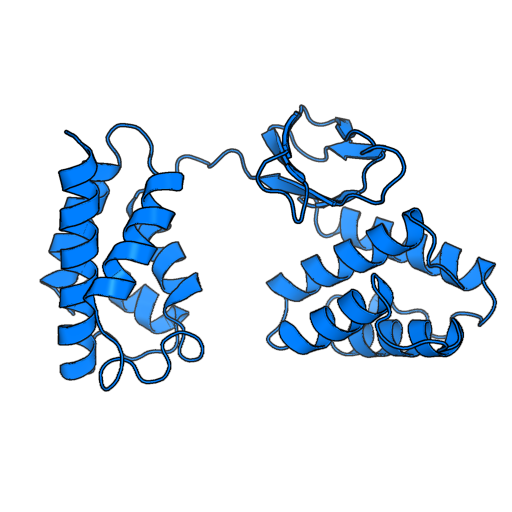705 1.00 87.00 154 GLU A O 1
ATOM 1223 N N . PHE A 1 155 ? -2.032 -1.420 9.656 1.00 88.44 155 PHE A N 1
ATOM 1224 C CA . PHE A 1 155 ? -1.073 -2.014 10.588 1.00 88.44 155 PHE A CA 1
ATOM 1225 C C . PHE A 1 155 ? 0.014 -2.827 9.874 1.00 88.44 155 PHE A C 1
ATOM 1227 O O . PHE A 1 155 ? 1.196 -2.694 10.193 1.00 88.44 155 PHE A O 1
ATOM 1234 N N . GLN A 1 156 ? -0.349 -3.596 8.850 1.00 80.81 156 GLN A N 1
ATOM 1235 C CA . GLN A 1 156 ? 0.605 -4.364 8.046 1.00 80.81 156 GLN A CA 1
ATOM 1236 C C . GLN A 1 156 ? 1.653 -3.494 7.354 1.00 80.81 156 GLN A C 1
ATOM 1238 O O . GLN A 1 156 ? 2.818 -3.873 7.281 1.00 80.81 156 GLN A O 1
ATOM 1243 N N . ASN A 1 157 ? 1.256 -2.321 6.866 1.00 74.38 157 ASN A N 1
ATOM 1244 C CA . ASN A 1 157 ? 2.143 -1.461 6.092 1.00 74.38 157 ASN A CA 1
ATOM 1245 C C . ASN A 1 157 ? 3.029 -0.556 6.953 1.00 74.38 157 ASN A C 1
ATOM 1247 O O . ASN A 1 157 ? 4.106 -0.174 6.495 1.00 74.38 157 ASN A O 1
ATOM 1251 N N . PHE A 1 158 ? 2.598 -0.198 8.169 1.00 78.75 158 PHE A N 1
ATOM 1252 C CA . PHE A 1 158 ? 3.258 0.847 8.967 1.00 78.75 158 PHE A CA 1
ATOM 1253 C C . PHE A 1 158 ? 3.695 0.418 10.371 1.00 78.75 158 PHE A C 1
ATOM 1255 O O . PHE A 1 158 ? 4.370 1.188 11.054 1.00 78.75 158 PHE A O 1
ATOM 1262 N N . TYR A 1 159 ? 3.358 -0.799 10.800 1.00 84.44 159 TYR A N 1
ATOM 1263 C CA . TYR A 1 159 ? 3.676 -1.308 12.137 1.00 84.44 159 TYR A CA 1
ATOM 1264 C C . TYR A 1 159 ? 4.509 -2.593 12.088 1.00 84.44 159 TYR A C 1
ATOM 1266 O O . TYR A 1 159 ? 4.528 -3.360 13.049 1.00 84.44 159 TYR A O 1
ATOM 1274 N N . THR A 1 160 ? 5.231 -2.832 10.986 1.00 78.00 160 THR A N 1
ATOM 1275 C CA . THR A 1 160 ? 6.217 -3.920 10.922 1.00 78.00 160 THR A CA 1
ATOM 1276 C C . THR A 1 160 ? 7.366 -3.675 11.894 1.00 78.00 160 THR A C 1
ATOM 1278 O O . THR A 1 160 ? 7.641 -2.535 12.292 1.00 78.00 160 THR A O 1
ATOM 1281 N N . ARG A 1 161 ? 8.094 -4.745 12.235 1.00 74.50 161 ARG A N 1
ATOM 1282 C CA . ARG A 1 161 ? 9.283 -4.674 13.096 1.00 74.50 161 ARG A CA 1
ATOM 1283 C C . ARG A 1 161 ? 10.290 -3.611 12.642 1.00 74.50 161 ARG A C 1
ATOM 1285 O O . ARG A 1 161 ? 10.896 -2.965 13.493 1.00 74.50 161 ARG A O 1
ATOM 1292 N N . GLU A 1 162 ? 10.490 -3.429 11.338 1.00 67.69 162 GLU A N 1
ATOM 1293 C CA . GLU A 1 162 ? 11.440 -2.446 10.805 1.00 67.69 162 GLU A CA 1
ATOM 1294 C C . GLU A 1 162 ? 10.945 -1.004 10.963 1.00 67.69 162 GLU A C 1
ATOM 1296 O O . GLU A 1 162 ? 11.738 -0.112 11.260 1.00 67.69 162 GLU A O 1
ATOM 1301 N N . ILE A 1 163 ? 9.646 -0.766 10.763 1.00 64.31 163 ILE A N 1
ATOM 1302 C CA . ILE A 1 163 ? 9.065 0.584 10.727 1.00 64.31 163 ILE A CA 1
ATOM 1303 C C . ILE A 1 163 ? 8.783 1.089 12.143 1.00 64.31 163 ILE A C 1
ATOM 1305 O O . ILE A 1 163 ? 9.134 2.219 12.486 1.00 64.31 163 ILE A O 1
ATOM 1309 N N . ALA A 1 164 ? 8.219 0.230 12.992 1.00 70.19 164 ALA A N 1
ATOM 1310 C CA . ALA A 1 164 ? 7.912 0.538 14.384 1.00 70.19 164 ALA A CA 1
ATOM 1311 C C . ALA A 1 164 ? 9.087 0.243 15.338 1.00 70.19 164 ALA A C 1
ATOM 1313 O O . ALA A 1 164 ? 8.909 0.209 16.558 1.00 70.19 164 ALA A O 1
ATOM 1314 N N . ALA A 1 165 ? 10.303 0.056 14.813 1.00 67.88 165 ALA A N 1
ATOM 1315 C CA . ALA A 1 165 ? 11.490 -0.225 15.612 1.00 67.88 165 ALA A CA 1
ATOM 1316 C C . ALA A 1 165 ? 11.677 0.814 16.740 1.00 67.88 165 ALA A C 1
ATOM 1318 O O . ALA A 1 165 ? 11.743 2.029 16.517 1.00 67.88 165 ALA A O 1
ATOM 1319 N N . GLY A 1 166 ? 11.768 0.326 17.979 1.00 67.50 166 GLY A N 1
ATOM 1320 C CA . GLY A 1 166 ? 11.925 1.158 19.174 1.00 67.50 166 GLY A CA 1
ATOM 1321 C C . GLY A 1 166 ? 10.620 1.693 19.776 1.00 67.50 166 GLY A C 1
ATOM 1322 O O . GLY A 1 166 ? 10.668 2.266 20.866 1.00 67.50 166 GLY A O 1
ATOM 1323 N N . ALA A 1 167 ? 9.460 1.487 19.145 1.00 70.94 167 ALA A N 1
ATOM 1324 C CA . ALA A 1 167 ? 8.193 1.454 19.877 1.00 70.94 167 ALA A CA 1
ATOM 1325 C C . ALA A 1 167 ? 8.167 0.162 20.715 1.00 70.94 167 ALA A C 1
ATOM 1327 O O . ALA A 1 167 ? 8.688 -0.853 20.241 1.00 70.94 167 ALA A O 1
ATOM 1328 N N . PRO A 1 168 ? 7.640 0.148 21.952 1.00 75.31 168 PRO A N 1
ATOM 1329 C CA . PRO A 1 168 ? 6.954 1.204 22.722 1.00 75.31 168 PRO A CA 1
ATOM 1330 C C . PRO A 1 168 ? 7.845 2.238 23.418 1.00 75.31 168 PRO A C 1
ATOM 1332 O O . PRO A 1 168 ? 7.361 3.264 23.885 1.00 75.31 168 PRO A O 1
ATOM 1335 N N . LYS A 1 169 ? 9.143 1.956 23.556 1.00 79.31 169 LYS A N 1
ATOM 1336 C CA . LYS A 1 169 ? 10.021 2.654 24.514 1.00 79.31 169 LYS A CA 1
ATOM 1337 C C . LYS A 1 169 ? 10.381 4.086 24.125 1.00 79.31 169 LYS A C 1
ATOM 1339 O O . LYS A 1 169 ? 10.674 4.901 24.995 1.00 79.31 169 LYS A O 1
ATOM 1344 N N . HIS A 1 170 ? 10.412 4.389 22.831 1.00 77.81 170 HIS A N 1
ATOM 1345 C CA . HIS A 1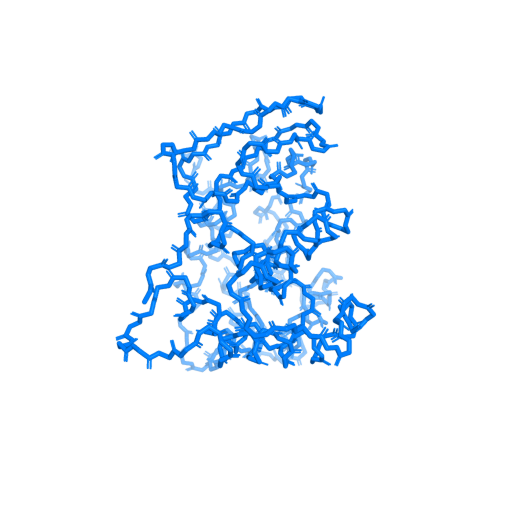 170 ? 10.976 5.644 22.317 1.00 77.81 170 HIS A CA 1
ATOM 1346 C C . HIS A 1 170 ? 10.054 6.384 21.349 1.00 77.81 170 HIS A C 1
ATOM 1348 O O . HIS A 1 170 ? 10.456 7.388 20.759 1.00 77.81 170 HIS A O 1
ATOM 1354 N N . LYS A 1 171 ? 8.841 5.874 21.130 1.00 81.19 171 LYS A N 1
ATOM 1355 C CA . LYS A 1 171 ? 7.906 6.409 20.141 1.00 81.19 171 LYS A CA 1
ATOM 1356 C C . LYS A 1 171 ? 6.623 6.831 20.835 1.00 81.19 171 LYS A C 1
ATOM 1358 O O . LYS A 1 171 ? 6.059 6.076 21.617 1.00 81.19 171 LYS A O 1
ATOM 1363 N N . ASP A 1 172 ? 6.183 8.041 20.533 1.00 86.44 172 ASP A N 1
ATOM 1364 C CA . ASP A 1 172 ? 4.938 8.594 21.052 1.00 86.44 172 ASP A CA 1
ATOM 1365 C C . ASP A 1 172 ? 3.743 7.963 20.312 1.00 86.44 172 ASP A C 1
ATOM 1367 O O . ASP A 1 172 ? 3.677 8.104 19.084 1.00 86.44 172 ASP A O 1
ATOM 1371 N N . PRO A 1 173 ? 2.828 7.258 21.007 1.00 91.94 173 PRO A N 1
ATOM 1372 C CA . PRO A 1 173 ? 1.673 6.628 20.370 1.00 91.94 173 PRO A CA 1
ATOM 1373 C C . PRO A 1 173 ? 0.746 7.646 19.689 1.00 91.94 173 PRO A C 1
ATOM 1375 O O . PRO A 1 173 ? 0.138 7.328 18.669 1.00 91.94 173 PRO A O 1
ATOM 1378 N N . GLU A 1 174 ? 0.686 8.887 20.174 1.00 90.19 174 GLU A N 1
ATOM 1379 C CA . GLU A 1 174 ? -0.252 9.889 19.659 1.00 90.19 174 GLU A CA 1
ATOM 1380 C C . GLU A 1 174 ? 0.098 10.341 18.235 1.00 90.19 174 GLU A C 1
ATOM 1382 O O . GLU A 1 174 ? -0.768 10.479 17.371 1.00 90.19 174 GLU A O 1
ATOM 1387 N N . LYS A 1 175 ? 1.396 10.481 17.944 1.00 84.75 175 LYS A N 1
ATOM 1388 C CA . LYS A 1 175 ? 1.882 10.819 16.596 1.00 84.75 175 LYS A CA 1
ATOM 1389 C C . LYS A 1 175 ? 1.584 9.717 15.580 1.00 84.75 175 LYS A C 1
ATOM 1391 O O . LYS A 1 175 ? 1.324 10.001 14.412 1.00 84.75 175 LYS A O 1
ATOM 1396 N N . TYR A 1 176 ? 1.638 8.459 16.016 1.00 88.50 176 TYR A N 1
ATOM 1397 C CA . TYR A 1 176 ? 1.289 7.312 15.177 1.00 88.50 176 TYR A CA 1
ATOM 1398 C C . TYR A 1 176 ? -0.214 7.260 14.925 1.00 88.50 176 TYR A C 1
ATOM 1400 O O . TYR A 1 176 ? -0.631 7.042 13.785 1.00 88.50 176 TYR A O 1
ATOM 1408 N N . ALA A 1 177 ? -1.013 7.531 15.957 1.00 92.19 177 ALA A N 1
ATOM 1409 C CA . ALA A 1 177 ? -2.457 7.616 15.842 1.00 92.19 177 ALA A CA 1
ATOM 1410 C C . ALA A 1 177 ? -2.893 8.699 14.845 1.00 92.19 177 ALA A C 1
ATOM 1412 O O . ALA A 1 177 ? -3.686 8.422 13.948 1.00 92.19 177 ALA A O 1
ATOM 1413 N N . GLU A 1 178 ? -2.321 9.902 14.932 1.00 85.31 178 GLU A N 1
ATOM 1414 C CA . GLU A 1 178 ? -2.606 11.001 14.003 1.00 85.31 178 GLU A CA 1
ATOM 1415 C C . GLU A 1 178 ? -2.276 10.640 12.551 1.00 85.31 178 GLU A C 1
ATOM 1417 O O . GLU A 1 178 ? -3.112 10.789 11.658 1.00 85.31 178 GLU A O 1
ATOM 1422 N N . ALA A 1 179 ? -1.072 10.112 12.316 1.00 79.25 179 ALA A N 1
ATOM 1423 C CA . ALA A 1 179 ? -0.635 9.750 10.975 1.00 79.25 179 ALA A CA 1
ATOM 1424 C C . ALA A 1 179 ? -1.486 8.619 10.370 1.00 79.25 179 ALA A C 1
ATOM 1426 O O . ALA A 1 179 ? -1.791 8.657 9.178 1.00 79.25 179 ALA A O 1
ATOM 1427 N N . SER A 1 180 ? -1.873 7.633 11.183 1.00 86.31 180 SER A N 1
ATOM 1428 C CA . SER A 1 180 ? -2.677 6.487 10.735 1.00 86.31 180 SER A CA 1
ATOM 1429 C C . SER A 1 180 ? -4.127 6.886 10.482 1.00 86.31 180 SER A C 1
ATOM 1431 O O . SER A 1 180 ? -4.692 6.500 9.466 1.00 86.31 180 SER A O 1
ATOM 1433 N N . ALA A 1 181 ? -4.713 7.726 11.344 1.00 89.81 181 ALA A N 1
ATOM 1434 C CA . ALA A 1 181 ? -6.053 8.267 11.133 1.00 89.81 181 ALA A CA 1
ATOM 1435 C C . ALA A 1 181 ? -6.133 9.048 9.818 1.00 89.81 181 ALA A C 1
ATOM 1437 O O . ALA A 1 181 ? -7.044 8.820 9.030 1.00 89.81 181 ALA A O 1
ATOM 1438 N N . LYS A 1 182 ? -5.143 9.908 9.537 1.00 82.50 182 LYS A N 1
ATOM 1439 C CA . LYS A 1 182 ? -5.089 10.649 8.273 1.00 82.50 182 LYS A CA 1
ATOM 1440 C C . LYS A 1 182 ? -5.095 9.713 7.061 1.00 82.50 182 LYS A C 1
ATOM 1442 O O . LYS A 1 182 ? -5.880 9.939 6.151 1.00 82.50 182 LYS A O 1
ATOM 1447 N N . ARG A 1 183 ? -4.260 8.666 7.066 1.00 82.31 183 ARG A N 1
ATOM 1448 C CA . ARG A 1 183 ? -4.200 7.688 5.967 1.00 82.31 183 ARG A CA 1
ATOM 1449 C C . ARG A 1 183 ? -5.502 6.912 5.823 1.00 82.31 183 ARG A C 1
ATOM 1451 O O . ARG A 1 183 ? -6.018 6.822 4.723 1.00 82.31 183 ARG A O 1
ATOM 1458 N N . LEU A 1 184 ? -6.049 6.383 6.916 1.00 84.31 184 LEU A N 1
ATOM 1459 C CA . LEU A 1 184 ? -7.289 5.601 6.888 1.00 84.31 184 LEU A CA 1
ATOM 1460 C C . LEU A 1 184 ? -8.475 6.408 6.345 1.00 84.31 184 LEU A C 1
ATOM 1462 O O . LEU A 1 184 ? -9.242 5.898 5.533 1.00 84.31 184 LEU A O 1
ATOM 1466 N N . MET A 1 185 ? -8.581 7.683 6.727 1.00 84.62 185 MET A N 1
ATOM 1467 C CA . MET A 1 185 ? -9.636 8.582 6.248 1.00 84.62 185 MET A CA 1
ATOM 1468 C C . MET A 1 185 ? -9.585 8.839 4.735 1.00 84.62 185 MET A C 1
ATOM 1470 O O . MET A 1 185 ? -10.612 9.170 4.156 1.00 84.62 185 MET A O 1
ATOM 1474 N N . GLU A 1 186 ? -8.433 8.671 4.073 1.00 80.38 186 GLU A N 1
ATOM 1475 C CA . GLU A 1 186 ? -8.340 8.771 2.606 1.00 80.38 186 GLU A CA 1
ATOM 1476 C C . GLU A 1 186 ? -9.058 7.607 1.895 1.00 80.38 186 GLU A C 1
ATOM 1478 O O . GLU A 1 186 ? -9.342 7.699 0.699 1.00 80.38 186 GLU A O 1
ATOM 1483 N N . TYR A 1 187 ? -9.361 6.525 2.624 1.00 78.38 187 TYR A N 1
ATOM 1484 C CA . TYR A 1 187 ? -9.945 5.298 2.081 1.00 78.38 187 TYR A CA 1
ATOM 1485 C C . TYR A 1 187 ? -11.373 5.009 2.559 1.00 78.38 187 TYR A C 1
ATOM 1487 O O . TYR A 1 187 ? -12.069 4.230 1.906 1.00 78.38 187 TYR A O 1
ATOM 1495 N N . PHE A 1 188 ? -11.815 5.607 3.669 1.00 83.38 188 PHE A N 1
ATOM 1496 C CA . PHE A 1 188 ? -13.173 5.417 4.180 1.00 83.38 188 PHE A CA 1
ATOM 1497 C C . PHE A 1 188 ? -14.228 6.051 3.269 1.00 83.38 188 PHE A C 1
ATOM 1499 O O . PHE A 1 188 ? -14.044 7.140 2.724 1.00 83.38 188 PHE A O 1
ATOM 1506 N N . GLN A 1 189 ? -15.344 5.343 3.100 1.00 81.25 189 GLN A N 1
ATOM 1507 C CA . GLN A 1 189 ? -16.560 5.864 2.488 1.00 81.25 189 GLN A CA 1
ATOM 1508 C C . GLN A 1 189 ? -17.518 6.369 3.566 1.00 81.25 189 GLN A C 1
ATOM 1510 O O . GLN A 1 189 ? -17.353 6.080 4.749 1.00 81.25 189 GLN A O 1
ATOM 1515 N N . GLU A 1 190 ? -18.562 7.082 3.145 1.00 80.56 190 GLU A N 1
ATOM 1516 C CA . GLU A 1 190 ? -19.585 7.589 4.057 1.00 80.56 190 GLU A CA 1
ATOM 1517 C C . GLU A 1 190 ? -20.185 6.456 4.909 1.00 80.56 190 GLU A C 1
ATOM 1519 O O . GLU A 1 190 ? -20.823 5.535 4.393 1.00 80.56 190 GLU A O 1
ATOM 1524 N N . GLY A 1 191 ? -19.982 6.539 6.227 1.00 82.44 191 GLY A N 1
ATOM 1525 C CA . GLY A 1 191 ? -20.474 5.570 7.204 1.00 82.44 191 GLY A CA 1
ATOM 1526 C C . GLY A 1 191 ? -19.419 4.572 7.687 1.00 82.44 191 GLY A C 1
ATOM 1527 O O . GLY A 1 191 ? -19.578 4.033 8.788 1.00 82.44 191 GLY A O 1
ATOM 1528 N N . ASP A 1 192 ? -18.327 4.375 6.942 1.00 88.19 192 ASP A N 1
ATOM 1529 C CA . ASP A 1 192 ? -17.228 3.487 7.341 1.00 88.19 192 ASP A CA 1
ATOM 1530 C C . ASP A 1 192 ? -16.516 4.003 8.593 1.00 88.19 192 ASP A C 1
ATOM 1532 O O . ASP A 1 192 ? -16.016 3.210 9.384 1.00 88.19 192 ASP A O 1
ATOM 1536 N N . GLU A 1 193 ? -16.507 5.316 8.828 1.00 90.12 193 GLU A N 1
ATOM 1537 C CA . GLU A 1 193 ? -15.793 5.941 9.943 1.00 90.12 193 GLU A CA 1
ATOM 1538 C C . GLU A 1 193 ? -16.342 5.485 11.297 1.00 90.12 193 GLU A C 1
ATOM 1540 O O . GLU A 1 193 ? -15.587 5.254 12.243 1.00 90.12 193 GLU A O 1
ATOM 1545 N N . VAL A 1 194 ? -17.667 5.333 11.396 1.00 90.19 194 VAL A N 1
ATOM 1546 C CA . VAL A 1 194 ? -18.327 4.889 12.632 1.00 90.19 194 VAL A CA 1
ATOM 1547 C C . VAL A 1 194 ? -17.973 3.433 12.909 1.00 90.19 194 VAL A C 1
ATOM 1549 O O . VAL A 1 194 ? -17.525 3.109 14.007 1.00 90.19 194 VAL A O 1
ATOM 1552 N N . VAL A 1 195 ? -18.103 2.580 11.891 1.00 92.44 195 VAL A N 1
ATOM 1553 C CA . VAL A 1 195 ? -17.797 1.149 11.989 1.00 92.44 195 VAL A CA 1
ATOM 1554 C C . VAL A 1 195 ? -16.313 0.937 12.296 1.00 92.44 195 VAL A C 1
ATOM 1556 O O . VAL A 1 195 ? -15.972 0.179 13.200 1.00 92.44 195 VAL A O 1
ATOM 1559 N N . ALA A 1 196 ? -15.422 1.649 11.602 1.00 94.00 196 ALA A N 1
ATOM 1560 C CA . ALA A 1 196 ? -13.985 1.603 11.836 1.00 94.00 196 ALA A CA 1
ATOM 1561 C C . ALA A 1 196 ? -13.632 2.019 13.266 1.00 94.00 196 ALA A C 1
ATOM 1563 O O . ALA A 1 196 ? -12.846 1.346 13.928 1.00 94.00 196 ALA A O 1
ATOM 1564 N N . ALA A 1 197 ? -14.212 3.116 13.758 1.00 95.44 197 ALA A N 1
ATOM 1565 C CA . ALA A 1 197 ? -13.953 3.583 15.112 1.00 95.44 197 ALA A CA 1
ATOM 1566 C C . ALA A 1 197 ? -14.431 2.586 16.174 1.00 95.44 197 ALA A C 1
ATOM 1568 O O . ALA A 1 197 ? -13.734 2.390 17.169 1.00 95.44 197 ALA A O 1
ATOM 1569 N N . ASP A 1 198 ? -15.582 1.945 15.967 1.00 95.62 198 ASP A N 1
ATOM 1570 C CA . ASP A 1 198 ? -16.102 0.924 16.880 1.00 95.62 198 ASP A CA 1
ATOM 1571 C C . ASP A 1 198 ? -15.182 -0.303 16.921 1.00 95.62 198 ASP A C 1
ATOM 1573 O O . ASP A 1 198 ? -14.793 -0.731 18.011 1.00 95.62 198 ASP A O 1
ATOM 1577 N N . ILE A 1 199 ? -14.734 -0.786 15.755 1.00 96.75 199 ILE A N 1
ATOM 1578 C CA . ILE A 1 199 ? -13.740 -1.865 15.653 1.00 96.75 199 ILE A CA 1
ATOM 1579 C C . ILE A 1 199 ? -12.453 -1.468 16.388 1.00 96.75 199 ILE A C 1
ATOM 1581 O O . ILE A 1 199 ? -11.961 -2.211 17.231 1.00 96.75 199 ILE A O 1
ATOM 1585 N N . LEU A 1 200 ? -11.903 -0.278 16.131 1.00 97.69 200 LEU A N 1
ATOM 1586 C CA . LEU A 1 200 ? -10.662 0.185 16.765 1.00 97.69 200 LEU A CA 1
ATOM 1587 C C . LEU A 1 200 ? -10.768 0.253 18.299 1.00 97.69 200 LEU A C 1
ATOM 1589 O O . LEU A 1 200 ? -9.814 -0.104 18.996 1.00 97.69 200 LEU A O 1
ATOM 1593 N N . VAL A 1 201 ? -11.918 0.680 18.832 1.00 97.44 201 VAL A N 1
ATOM 1594 C CA . VAL A 1 201 ? -12.186 0.686 20.280 1.00 97.44 201 VAL A CA 1
ATOM 1595 C C . VAL A 1 201 ? -12.256 -0.736 20.834 1.00 97.44 201 VAL A C 1
ATOM 1597 O O . VAL A 1 201 ? -11.691 -0.993 21.900 1.00 97.44 201 VAL A O 1
ATOM 1600 N N . GLU A 1 202 ? -12.901 -1.661 20.120 1.00 97.06 202 GLU A N 1
ATOM 1601 C CA . GLU A 1 202 ? -12.959 -3.073 20.502 1.00 97.06 202 GLU A CA 1
ATOM 1602 C C . GLU A 1 202 ? -11.557 -3.696 20.562 1.00 97.06 202 GLU A C 1
ATOM 1604 O O . GLU A 1 202 ? -11.180 -4.280 21.583 1.00 97.06 202 GLU A O 1
ATOM 1609 N N . LEU A 1 203 ? -10.744 -3.499 19.519 1.00 97.25 203 LEU A N 1
ATOM 1610 C CA . LEU A 1 203 ? -9.360 -3.980 19.467 1.00 97.25 203 LEU A CA 1
ATOM 1611 C C . LEU A 1 203 ? -8.535 -3.428 20.638 1.00 97.25 203 LEU A C 1
ATOM 1613 O O . LEU A 1 203 ? -7.807 -4.170 21.296 1.00 97.25 203 LEU A O 1
ATOM 1617 N N . ALA A 1 204 ? -8.685 -2.138 20.955 1.00 96.88 204 ALA A N 1
ATOM 1618 C CA . ALA A 1 204 ? -7.975 -1.504 22.066 1.00 96.88 204 ALA A CA 1
ATOM 1619 C C . ALA A 1 204 ? -8.386 -2.032 23.454 1.00 96.88 204 ALA A C 1
ATOM 1621 O O . ALA A 1 204 ? -7.705 -1.757 24.445 1.00 96.88 204 ALA A O 1
ATOM 1622 N N . GLY A 1 205 ? -9.528 -2.717 23.557 1.00 93.94 205 GLY A N 1
ATOM 1623 C CA . GLY A 1 205 ? -10.024 -3.326 24.790 1.00 93.94 205 GLY A CA 1
ATOM 1624 C C . GLY A 1 205 ? -9.749 -4.826 24.906 1.00 93.94 205 GLY A C 1
ATOM 1625 O O . GLY A 1 205 ? -9.874 -5.372 26.002 1.00 93.94 205 GLY A O 1
ATOM 1626 N N . ASN A 1 206 ? -9.376 -5.499 23.813 1.00 93.94 206 ASN A N 1
ATOM 1627 C CA . ASN A 1 206 ? -9.344 -6.958 23.743 1.00 93.94 206 ASN A CA 1
ATOM 1628 C C . ASN A 1 206 ? -8.069 -7.487 23.060 1.00 93.94 206 ASN A C 1
ATOM 1630 O O . ASN A 1 206 ? -8.043 -7.720 21.854 1.00 93.94 206 ASN A O 1
ATOM 1634 N N . SER A 1 207 ? -7.027 -7.790 23.843 1.00 91.81 207 SER A N 1
ATOM 1635 C CA . SER A 1 207 ? -5.778 -8.399 23.338 1.00 91.81 207 SER A CA 1
ATOM 1636 C C . SER A 1 207 ? -5.955 -9.811 22.752 1.00 91.81 207 SER A C 1
ATOM 1638 O O . SER A 1 207 ? -5.055 -10.341 22.091 1.00 91.81 207 SER A O 1
ATOM 1640 N N . GLY A 1 208 ? -7.107 -10.444 22.995 1.00 92.88 208 GLY A N 1
ATOM 1641 C CA . GLY A 1 208 ? -7.491 -11.738 22.440 1.00 92.88 208 GLY A CA 1
ATOM 1642 C C . GLY A 1 208 ? -8.211 -11.658 21.093 1.00 92.88 208 GLY A C 1
ATOM 1643 O O . GLY A 1 208 ? -8.526 -12.709 20.539 1.00 92.88 208 GLY A O 1
ATOM 1644 N N . HIS A 1 209 ? -8.476 -10.460 20.565 1.00 95.62 209 HIS A N 1
ATOM 1645 C CA . HIS A 1 209 ? -9.232 -10.287 19.326 1.00 95.62 209 HIS A CA 1
ATOM 1646 C C . HIS A 1 209 ? -8.530 -10.952 18.127 1.00 95.62 209 HIS A C 1
ATOM 1648 O O . HIS A 1 209 ? -7.318 -10.802 17.947 1.00 95.62 209 HIS A O 1
ATOM 1654 N N . SER A 1 210 ? -9.291 -11.661 17.284 1.00 93.94 210 SER A N 1
ATOM 1655 C CA . SER A 1 210 ? -8.776 -12.413 16.124 1.00 93.94 210 SER A CA 1
ATOM 1656 C C . SER A 1 210 ? -7.967 -11.528 15.174 1.00 93.94 210 SER A C 1
ATOM 1658 O O . SER A 1 210 ? -6.825 -11.852 14.857 1.00 93.94 210 SER A O 1
ATOM 1660 N N . LEU A 1 211 ? -8.502 -10.358 14.817 1.00 93.56 211 LEU A N 1
ATOM 1661 C CA . LEU A 1 211 ? -7.816 -9.389 13.959 1.00 93.56 211 LEU A CA 1
ATOM 1662 C C . LEU A 1 211 ? -6.446 -8.949 14.503 1.00 93.56 211 LEU A C 1
ATOM 1664 O O . LEU A 1 211 ? -5.494 -8.816 13.737 1.00 93.56 211 LEU A O 1
ATOM 1668 N N . LEU A 1 212 ? -6.300 -8.770 15.822 1.00 94.50 212 LEU A N 1
ATOM 1669 C CA . LEU A 1 212 ? -4.998 -8.432 16.400 1.00 94.50 212 LEU A CA 1
ATOM 1670 C C . LEU A 1 212 ? -3.999 -9.591 16.291 1.00 94.50 212 LEU A C 1
ATOM 1672 O O . LEU A 1 212 ? -2.807 -9.344 16.133 1.00 94.50 212 LEU A O 1
ATOM 1676 N N . LYS A 1 213 ? -4.461 -10.849 16.322 1.00 93.00 213 LYS A N 1
ATOM 1677 C CA . LYS A 1 213 ? -3.592 -12.012 16.063 1.00 93.00 213 LYS A CA 1
ATOM 1678 C C . LYS A 1 213 ? -3.105 -12.040 14.618 1.00 93.00 213 LYS A C 1
ATOM 1680 O O . LYS A 1 213 ? -1.951 -12.382 14.369 1.00 93.00 213 LYS A O 1
ATOM 1685 N N . GLU A 1 214 ? -3.951 -11.644 13.674 1.00 91.31 214 GLU A N 1
ATOM 1686 C CA . GLU A 1 214 ? -3.550 -11.501 12.273 1.00 91.31 214 GLU A CA 1
ATOM 1687 C C . GLU A 1 214 ? -2.550 -10.352 12.079 1.00 91.31 214 GLU A C 1
ATOM 1689 O O . GLU A 1 214 ? -1.582 -10.493 11.326 1.00 91.31 214 GLU A O 1
ATOM 1694 N N . ILE A 1 215 ? -2.740 -9.232 12.785 1.00 91.88 215 ILE A N 1
ATOM 1695 C CA . ILE A 1 215 ? -1.798 -8.104 12.800 1.00 91.88 215 ILE A CA 1
ATOM 1696 C C . ILE A 1 215 ? -0.449 -8.530 13.398 1.00 91.88 215 ILE A C 1
ATOM 1698 O O . ILE A 1 215 ? 0.585 -8.256 12.792 1.00 91.88 215 ILE A O 1
ATOM 1702 N N . ASP A 1 216 ? -0.429 -9.258 14.517 1.00 91.38 216 ASP A N 1
ATOM 1703 C CA . ASP A 1 216 ? 0.807 -9.806 15.102 1.00 91.38 216 ASP A CA 1
ATOM 1704 C C . ASP A 1 216 ? 1.570 -10.671 14.087 1.00 91.38 216 ASP A C 1
ATOM 1706 O O . ASP A 1 216 ? 2.762 -10.464 13.843 1.00 91.38 216 ASP A O 1
ATOM 1710 N N . ALA A 1 217 ? 0.868 -11.615 13.450 1.00 85.44 217 ALA A N 1
ATOM 1711 C CA . ALA A 1 217 ? 1.464 -12.536 12.487 1.00 85.44 217 ALA A CA 1
ATOM 1712 C C . ALA A 1 217 ? 2.050 -11.809 11.268 1.00 85.44 217 ALA A C 1
ATOM 1714 O O . ALA A 1 217 ? 3.151 -12.128 10.823 1.00 85.44 217 ALA A O 1
ATOM 1715 N N . SER A 1 218 ? 1.331 -10.820 10.739 1.00 80.94 218 SER A N 1
ATOM 1716 C CA . SER A 1 218 ? 1.719 -10.113 9.515 1.00 80.94 218 SER A CA 1
ATOM 1717 C C . SER A 1 218 ? 2.757 -9.009 9.723 1.00 80.94 218 SER A C 1
ATOM 1719 O O . SER A 1 218 ? 3.543 -8.738 8.820 1.00 80.94 218 SER A O 1
ATOM 1721 N N . THR A 1 219 ? 2.813 -8.401 10.908 1.00 81.00 219 THR A N 1
ATOM 1722 C CA . THR A 1 219 ? 3.829 -7.389 11.247 1.00 81.00 219 THR A CA 1
ATOM 1723 C C . THR A 1 219 ? 5.123 -7.992 11.800 1.00 81.00 219 THR A C 1
ATOM 1725 O O . THR A 1 219 ? 6.145 -7.301 11.881 1.00 81.00 219 THR A O 1
ATOM 1728 N N . GLY A 1 220 ? 5.095 -9.268 12.210 1.00 83.81 220 GLY A N 1
ATOM 1729 C CA . GLY A 1 220 ? 6.217 -9.936 12.874 1.00 83.81 220 GLY A CA 1
ATOM 1730 C C . GLY A 1 220 ? 6.517 -9.373 14.269 1.00 83.81 220 GLY A C 1
ATOM 1731 O O . GLY A 1 220 ? 7.621 -9.557 14.795 1.00 83.81 220 GLY A O 1
ATOM 1732 N N . MET A 1 221 ? 5.559 -8.658 14.863 1.00 83.31 221 MET A N 1
ATOM 1733 C CA . MET A 1 221 ? 5.664 -8.045 16.182 1.00 83.31 221 MET A CA 1
ATOM 1734 C C . MET A 1 221 ? 4.711 -8.710 17.172 1.00 83.31 221 MET A C 1
ATOM 1736 O O . MET A 1 221 ? 3.622 -9.155 16.837 1.00 83.31 221 MET A O 1
ATOM 1740 N N . GLN A 1 222 ? 5.152 -8.787 18.425 1.00 89.94 222 GLN A N 1
ATOM 1741 C CA . GLN A 1 222 ? 4.375 -9.341 19.529 1.00 89.94 222 GLN A CA 1
ATOM 1742 C C . GLN A 1 222 ? 3.541 -8.230 20.172 1.00 89.94 222 GLN A C 1
ATOM 1744 O O . GLN A 1 222 ? 3.855 -7.804 21.288 1.00 89.94 222 GLN A O 1
ATOM 1749 N N . TRP A 1 223 ? 2.540 -7.695 19.468 1.00 90.94 223 TRP A N 1
ATOM 1750 C CA . TRP A 1 223 ? 1.738 -6.601 20.010 1.00 90.94 223 TRP A CA 1
ATOM 1751 C C . TRP A 1 223 ? 0.788 -7.070 21.097 1.00 90.94 223 TRP A C 1
ATOM 1753 O O . TRP A 1 223 ? 0.632 -6.371 22.091 1.00 90.94 223 TRP A O 1
ATOM 1763 N N . THR A 1 224 ? 0.179 -8.249 20.947 1.00 91.38 224 THR A N 1
ATOM 1764 C CA . THR A 1 224 ? -0.822 -8.720 21.918 1.00 91.38 224 THR A CA 1
ATOM 1765 C C . THR A 1 224 ? -0.253 -9.551 23.062 1.00 91.38 224 THR A C 1
ATOM 1767 O O . THR A 1 224 ? -0.832 -9.576 24.146 1.00 91.38 224 THR A O 1
ATOM 1770 N N . SER A 1 225 ? 0.860 -10.257 22.843 1.00 90.25 225 SER A N 1
ATOM 1771 C CA . SER A 1 225 ? 1.444 -11.163 23.844 1.00 90.25 225 SER A CA 1
ATOM 1772 C C . SER A 1 225 ? 2.394 -10.471 24.824 1.00 90.25 225 SER A C 1
ATOM 1774 O O . SER A 1 225 ? 2.768 -11.066 25.831 1.00 90.25 225 SER A O 1
ATOM 1776 N N . ASN A 1 226 ? 2.801 -9.231 24.542 1.00 91.50 226 ASN A N 1
ATOM 1777 C CA . ASN A 1 226 ? 3.627 -8.410 25.424 1.00 91.50 226 ASN A CA 1
ATOM 1778 C C . ASN A 1 226 ? 2.792 -7.238 25.965 1.00 91.50 226 ASN A C 1
ATOM 1780 O O . ASN A 1 226 ? 2.229 -6.471 25.190 1.00 91.50 226 ASN A O 1
ATOM 1784 N N . SER A 1 227 ? 2.729 -7.085 27.290 1.00 90.38 227 SER A N 1
ATOM 1785 C CA . SER A 1 227 ? 1.867 -6.091 27.943 1.00 90.38 227 SER A CA 1
ATOM 1786 C C . SER A 1 227 ? 2.265 -4.641 27.662 1.00 90.38 227 SER A C 1
ATOM 1788 O O . SER A 1 227 ? 1.382 -3.811 27.472 1.00 90.38 227 SER A O 1
ATOM 1790 N N . GLU A 1 228 ? 3.565 -4.328 27.599 1.00 91.25 228 GLU A N 1
ATOM 1791 C CA . GLU A 1 228 ? 4.043 -2.974 27.269 1.00 91.25 228 GLU A CA 1
ATOM 1792 C C . GLU A 1 228 ? 3.698 -2.618 25.818 1.00 91.25 228 GLU A C 1
ATOM 1794 O O . GLU A 1 228 ? 3.240 -1.510 25.527 1.00 91.25 228 GLU A O 1
ATOM 1799 N N . ASN A 1 229 ? 3.873 -3.579 24.905 1.00 92.00 229 ASN A N 1
ATOM 1800 C CA . ASN A 1 229 ? 3.499 -3.411 23.504 1.00 92.00 229 ASN A CA 1
ATOM 1801 C C . ASN A 1 229 ? 1.992 -3.216 23.352 1.00 92.00 229 ASN A C 1
ATOM 1803 O O . ASN A 1 229 ? 1.569 -2.326 22.616 1.00 92.00 229 ASN A O 1
ATOM 1807 N N . PHE A 1 230 ? 1.194 -4.011 24.066 1.00 94.94 230 PHE A N 1
ATOM 1808 C CA . PHE A 1 230 ? -0.256 -3.923 24.000 1.00 94.94 230 PHE A CA 1
ATOM 1809 C C . PHE A 1 230 ? -0.775 -2.610 24.580 1.00 94.94 230 PHE A C 1
ATOM 1811 O O . PHE A 1 230 ? -1.671 -2.007 23.997 1.00 94.94 230 PHE A O 1
ATOM 1818 N N . GLU A 1 231 ? -0.209 -2.124 25.687 1.00 94.62 231 GLU A N 1
ATOM 1819 C CA . GLU A 1 231 ? -0.595 -0.831 26.257 1.00 94.62 231 GLU A CA 1
ATOM 1820 C C . GLU A 1 231 ? -0.329 0.308 25.265 1.00 94.62 231 GLU A C 1
ATOM 1822 O O . GLU A 1 231 ? -1.182 1.172 25.049 1.00 94.62 231 GLU A O 1
ATOM 1827 N N . TRP A 1 232 ? 0.840 0.294 24.621 1.00 95.00 232 TRP A N 1
ATOM 1828 C CA . TRP A 1 232 ? 1.189 1.287 23.610 1.00 95.00 232 TRP A CA 1
ATOM 1829 C C . TRP A 1 232 ? 0.282 1.200 22.383 1.00 95.00 232 TRP A C 1
ATOM 1831 O O . TRP A 1 232 ? -0.287 2.212 21.975 1.00 95.00 232 TRP A O 1
ATOM 1841 N N . LEU A 1 233 ? 0.074 -0.005 21.846 1.00 95.19 233 LEU A N 1
ATOM 1842 C CA . LEU A 1 233 ? -0.827 -0.234 20.719 1.00 95.19 233 LEU A CA 1
ATOM 1843 C C . LEU A 1 233 ? -2.264 0.189 21.058 1.00 95.19 233 LEU A C 1
ATOM 1845 O O . LEU A 1 233 ? -2.924 0.823 20.243 1.00 95.19 233 LEU A O 1
ATOM 1849 N N . SER A 1 234 ? -2.739 -0.088 22.273 1.00 96.69 234 SER A N 1
ATOM 1850 C CA . SER A 1 234 ? -4.078 0.310 22.724 1.00 96.69 234 SER A CA 1
ATOM 1851 C C . SER A 1 234 ? -4.251 1.828 22.739 1.00 96.69 234 SER A C 1
ATOM 1853 O O . SER A 1 234 ? -5.320 2.323 22.383 1.00 96.69 234 SER A O 1
ATOM 1855 N N . LYS A 1 235 ? -3.206 2.582 23.113 1.00 97.00 235 LYS A N 1
ATOM 1856 C CA . LYS A 1 235 ? -3.210 4.054 23.031 1.00 97.00 235 LYS A CA 1
ATOM 1857 C C . LYS A 1 235 ? -3.292 4.522 21.580 1.00 97.00 235 LYS A C 1
ATOM 1859 O O . LYS A 1 235 ? -4.102 5.394 21.285 1.00 97.00 235 LYS A O 1
ATOM 1864 N N . VAL A 1 236 ? -2.528 3.902 20.677 1.00 96.69 236 VAL A N 1
ATOM 1865 C CA . VAL A 1 236 ? -2.603 4.193 19.238 1.00 96.69 236 VAL A CA 1
ATOM 1866 C C . VAL A 1 236 ? -4.013 3.940 18.699 1.00 96.69 236 VAL A C 1
ATOM 1868 O O . VAL A 1 236 ? -4.612 4.837 18.116 1.00 96.69 236 VAL A O 1
ATOM 1871 N N . LEU A 1 237 ? -4.567 2.747 18.927 1.00 97.94 237 LEU A N 1
ATOM 1872 C CA . LEU A 1 237 ? -5.893 2.348 18.443 1.00 97.94 237 LEU A CA 1
ATOM 1873 C C . LEU A 1 237 ? -6.996 3.305 18.922 1.00 97.94 237 LEU A C 1
ATOM 1875 O O . LEU A 1 237 ? -7.813 3.751 18.117 1.00 97.94 237 LEU A O 1
ATOM 1879 N N . ARG A 1 238 ? -6.979 3.686 20.208 1.00 97.75 238 ARG A N 1
ATOM 1880 C CA . ARG A 1 238 ? -7.909 4.687 20.763 1.00 97.75 238 ARG A CA 1
ATOM 1881 C C . ARG A 1 238 ? -7.727 6.056 20.115 1.00 97.75 238 ARG A C 1
ATOM 1883 O O . ARG A 1 238 ? -8.713 6.654 19.697 1.00 97.75 238 ARG A O 1
ATOM 1890 N N . GLY A 1 239 ? -6.484 6.514 19.972 1.00 96.50 239 GLY A N 1
ATOM 1891 C CA . GLY A 1 239 ? -6.183 7.801 19.347 1.00 96.50 239 GLY A CA 1
ATOM 1892 C C . GLY A 1 239 ? -6.621 7.873 17.879 1.00 96.50 239 GLY A C 1
ATOM 1893 O O . GLY A 1 239 ? -7.021 8.944 17.418 1.00 96.50 239 GLY A O 1
ATOM 1894 N N . ILE A 1 240 ? -6.580 6.751 17.145 1.00 96.94 240 ILE A N 1
ATOM 1895 C CA . ILE A 1 240 ? -7.134 6.661 15.785 1.00 96.94 240 ILE A CA 1
ATOM 1896 C C . ILE A 1 240 ? -8.660 6.760 15.849 1.00 96.94 240 ILE A C 1
ATOM 1898 O O . ILE A 1 240 ? -9.238 7.593 15.154 1.00 96.94 240 ILE A O 1
ATOM 1902 N N . ALA A 1 241 ? -9.311 5.955 16.697 1.00 96.44 241 ALA A N 1
ATOM 1903 C CA . ALA A 1 241 ? -10.770 5.925 16.813 1.00 96.44 241 ALA A CA 1
ATOM 1904 C C . ALA A 1 241 ? -11.364 7.301 17.160 1.00 96.44 241 ALA A C 1
ATOM 1906 O O . ALA A 1 241 ? -12.359 7.721 16.567 1.00 96.44 241 ALA A O 1
ATOM 1907 N N . GLU A 1 242 ? -10.736 8.029 18.087 1.00 95.62 242 GLU A N 1
ATOM 1908 C CA . GLU A 1 242 ? -11.138 9.385 18.473 1.00 95.62 242 GLU A CA 1
ATOM 1909 C C . GLU A 1 242 ? -11.073 10.362 17.295 1.00 95.62 242 GLU A C 1
ATOM 1911 O O . GLU A 1 242 ? -12.010 11.131 17.072 1.00 95.62 242 GLU A O 1
ATOM 1916 N N . ARG A 1 243 ? -9.999 10.309 16.501 1.00 93.56 243 ARG A N 1
ATOM 1917 C CA . ARG A 1 243 ? -9.804 11.189 15.339 1.00 93.56 243 ARG A CA 1
ATOM 1918 C C . ARG A 1 243 ? -10.759 10.872 14.202 1.00 93.56 243 ARG A C 1
ATOM 1920 O O . ARG A 1 243 ? -11.345 11.790 13.637 1.00 93.56 243 ARG A O 1
ATOM 1927 N N . VAL A 1 244 ? -10.946 9.588 13.907 1.00 90.75 244 VAL A N 1
ATOM 1928 C CA . VAL A 1 244 ? -11.891 9.123 12.884 1.00 90.75 244 VAL A CA 1
ATOM 1929 C C . VAL A 1 244 ? -13.320 9.553 13.245 1.00 90.75 244 VAL A C 1
ATOM 1931 O O . VAL A 1 244 ? -14.035 10.058 12.386 1.00 90.75 244 VAL A O 1
ATOM 1934 N N . ARG A 1 245 ? -13.718 9.478 14.526 1.00 87.38 245 ARG A N 1
ATOM 1935 C CA . ARG A 1 245 ? -15.025 9.990 14.989 1.00 87.38 245 ARG A CA 1
ATOM 1936 C C . ARG A 1 245 ? -15.142 11.513 14.951 1.00 87.38 245 ARG A C 1
ATOM 1938 O O . ARG A 1 245 ? -16.218 12.024 14.654 1.00 87.38 245 ARG A O 1
ATOM 1945 N N . SER A 1 246 ? -14.073 12.232 15.293 1.00 80.31 246 SER A N 1
ATOM 1946 C CA . SER A 1 246 ? -14.097 13.699 15.431 1.00 80.31 246 SER A CA 1
ATOM 1947 C C . SER A 1 246 ? -14.124 14.434 14.092 1.00 80.31 246 SER A C 1
ATOM 1949 O O . SER A 1 246 ? -14.571 15.573 14.039 1.00 80.31 246 SER A O 1
ATOM 1951 N N . ASN A 1 247 ? -13.713 13.782 13.002 1.00 66.88 247 ASN A N 1
ATOM 1952 C CA . ASN A 1 247 ? -13.729 14.351 11.650 1.00 66.88 247 ASN A CA 1
ATOM 1953 C C . ASN A 1 247 ? -15.143 14.443 11.030 1.00 66.88 247 ASN A C 1
ATOM 1955 O O . ASN A 1 247 ? -15.286 14.715 9.842 1.00 66.88 247 ASN A O 1
ATOM 1959 N N . LYS A 1 248 ? -16.186 14.184 11.831 1.00 50.19 248 LYS A N 1
ATOM 1960 C CA . LYS A 1 248 ? -17.603 14.215 11.448 1.00 50.19 248 LYS A CA 1
ATOM 1961 C C . LYS A 1 248 ? -18.283 15.571 11.719 1.00 50.19 248 LYS A C 1
ATOM 1963 O O . LYS A 1 248 ? -19.497 15.668 11.546 1.00 50.19 248 LYS A O 1
ATOM 1968 N N . VAL A 1 249 ? -17.532 16.571 12.197 1.00 37.66 249 VAL A N 1
ATOM 1969 C CA . VAL A 1 249 ? -18.028 17.915 12.555 1.00 37.66 249 VAL A CA 1
ATOM 1970 C C . VAL A 1 249 ? -17.518 18.960 11.577 1.00 37.66 249 VAL A C 1
ATOM 1972 O O . VAL A 1 249 ? -16.286 19.018 11.381 1.00 37.66 249 VAL A O 1
#

Sequence (249 aa):
MSISNPDKAVLLSLTYAAQFSHPMKNGVRRVFDTLISPKLPFQSPATYLDQILHLLKLNDSFEEIVPTTVGHNDHEIRDFLEVLAAEIESRYPNYRRSGGTASTSGKWSQYDSLNNTLILEKGELLPDAGGNAVIWVYVEPMSKRLPEELIKNEFQNFYTREIAAGAPKHKDPEKYAEASAKRLMEYFQEGDEVVAADILVELAGNSGHSLLKEIDASTGMQWTSNSENFEWLSKVLRGIAERVRSNKV